Protein AF-A0A3D4EEV1-F1 (afdb_monomer)

Secondary structure (DSSP, 8-state):
-HHHHHHHHHHHHHHHHHHHHHHTTS--S-HHHHHHHHHHHHHHHHHHHHHHH---HHHHHHHHHHHHTT-HHHHHHHHHHHHHHIIIIIHHHHHHHHHHH--GGG--HHHHHHHHHHHHHHHHHHHHHHHHHHHHTT--HHHHHHHHHHTT---HHHHHHHHHHHHTTSS-GGGHHHHHHHHHHHHHHHHHHHHHHTSS--TTTSPPPPPS--

pLDDT: mean 85.77, std 8.95, range [46.38, 94.94]

Solvent-accessible surface area (backbone atoms only — not comparable to full-atom values): 11658 Å² total; per-residue (Å²): 109,71,67,44,55,54,53,46,53,52,51,50,51,53,49,39,51,50,43,46,66,62,57,76,74,50,87,74,81,54,76,68,58,54,36,54,49,50,52,53,49,22,52,51,40,11,50,46,27,31,73,77,51,71,38,65,35,70,57,22,36,51,51,39,52,62,53,56,57,79,42,69,79,62,33,52,53,36,46,54,57,51,50,54,47,36,65,73,46,52,50,56,53,50,54,50,52,50,54,74,70,45,62,65,88,74,65,43,73,67,48,52,51,49,26,51,52,52,36,53,51,51,42,51,51,26,28,51,54,46,14,52,53,34,38,75,73,70,43,53,72,62,61,9,42,28,53,2,35,63,59,34,46,46,57,69,68,59,54,50,53,51,51,53,32,32,76,71,68,75,36,60,74,84,51,50,46,33,52,53,48,33,30,55,52,29,45,66,44,24,62,61,47,32,60,63,48,59,68,68,87,43,86,90,77,47,82,77,81,74,80,90,84,127

Sequence (214 aa):
ILLRIVVYFIFLAVIAFIVRKFFVGRKWGGKKRTAIFALAFCLAVSYASEEFFGIADITGAYFAGVMLSGTRKTTEYIFDCTNKMSYMFFSPIFFASIGIKTELAGLNGNLILFAVVLTAVAIITKIIGCGLGARLTGFKTYDSISIGLGMVSRGEVALIVAQKGSMAGLIAGTMFPAVVLVVIVTTLITPLLLKVGMKRQTPDNTEPPLPVGA

Foldseek 3Di:
DVVLVVVLVVVLVVVLVVLCVPPVPDPDPDLVVLLVVLVVQLQVQLCCCCPVRVHHSVVSNVSSLVSNCNDDVSNVSSCVVVVVCCVPPVVVVLVVVLVVLQDPVLDDPVLVVVLVVVLVCLLVCQQVVQLVVVVVVPDDSLVSSLRSLLRQADDPVQLSCQVVCVVVVNDPSSNSNSSVSSNVVSNVCSVVSNVVSVVDDDPVRDDDDDPPDD

Mean predicted aligned error: 7.86 Å

Radius of gyration: 21.22 Å; Cα contacts (8 Å, |Δi|>4): 176; chains: 1; bounding box: 45×44×57 Å

Structure (mmCIF, N/CA/C/O backbone):
data_AF-A0A3D4EEV1-F1
#
_entry.id   AF-A0A3D4EEV1-F1
#
loop_
_atom_site.group_PDB
_atom_site.id
_atom_site.type_symbol
_atom_site.label_atom_id
_atom_site.label_alt_id
_atom_site.label_comp_id
_atom_site.label_asym_id
_atom_site.label_entity_id
_atom_site.label_seq_id
_atom_site.pdbx_PDB_ins_code
_atom_site.Cartn_x
_atom_site.Cartn_y
_atom_site.Cartn_z
_atom_site.occupancy
_atom_site.B_iso_or_equiv
_atom_site.auth_seq_id
_atom_site.auth_comp_id
_atom_site.auth_asym_id
_atom_site.auth_atom_id
_atom_site.pdbx_PDB_model_num
ATOM 1 N N . ILE A 1 1 ? -19.154 -0.459 -15.393 1.00 79.50 1 ILE A N 1
ATOM 2 C CA . ILE A 1 1 ? -18.060 -0.374 -14.388 1.00 79.50 1 ILE A CA 1
ATOM 3 C C . ILE A 1 1 ? -18.370 0.685 -13.329 1.00 79.50 1 ILE A C 1
ATOM 5 O O . ILE A 1 1 ? -18.557 0.301 -12.185 1.00 79.50 1 ILE A O 1
ATOM 9 N N . LEU A 1 2 ? -18.544 1.965 -13.690 1.00 86.44 2 LEU A N 1
ATOM 10 C CA . LEU A 1 2 ? -18.865 3.045 -12.734 1.00 86.44 2 LEU A CA 1
ATOM 11 C C . LEU A 1 2 ? -20.068 2.748 -11.820 1.00 86.44 2 LEU A C 1
ATOM 13 O O . LEU A 1 2 ? -19.970 2.932 -10.614 1.00 86.44 2 LEU A O 1
ATOM 17 N N . LEU A 1 3 ? -21.161 2.197 -12.362 1.00 90.62 3 LEU A N 1
ATOM 18 C CA . LEU A 1 3 ? -22.323 1.804 -11.555 1.00 90.62 3 LEU A CA 1
ATOM 19 C C . LEU A 1 3 ? -21.966 0.778 -10.463 1.00 90.62 3 LEU A C 1
ATOM 21 O O . LEU A 1 3 ? -22.400 0.929 -9.330 1.00 90.62 3 LEU A O 1
ATOM 25 N N . ARG A 1 4 ? -21.125 -0.224 -10.767 1.00 87.94 4 ARG A N 1
ATOM 26 C CA . ARG A 1 4 ? -20.689 -1.230 -9.778 1.00 87.94 4 ARG A CA 1
ATOM 27 C C . ARG A 1 4 ? -19.885 -0.594 -8.647 1.00 87.94 4 ARG A C 1
ATOM 29 O O . ARG A 1 4 ? -20.071 -0.968 -7.497 1.00 87.94 4 ARG A O 1
ATOM 36 N N . ILE A 1 5 ? -19.051 0.397 -8.969 1.00 88.75 5 ILE A N 1
ATOM 37 C CA . ILE A 1 5 ? -18.275 1.157 -7.981 1.00 88.75 5 ILE A CA 1
ATOM 38 C C . ILE A 1 5 ? -19.214 1.946 -7.062 1.00 88.75 5 ILE A C 1
ATOM 40 O O . ILE A 1 5 ? -19.066 1.890 -5.845 1.00 88.75 5 ILE A O 1
ATOM 44 N N . VAL A 1 6 ? -20.215 2.634 -7.618 1.00 93.25 6 VAL A N 1
ATOM 45 C CA . VAL A 1 6 ? -21.194 3.385 -6.815 1.00 93.25 6 VAL A CA 1
ATOM 46 C C . VAL A 1 6 ? -21.985 2.451 -5.895 1.00 93.25 6 VAL A C 1
ATOM 48 O O . VAL A 1 6 ? -22.076 2.711 -4.697 1.00 93.25 6 VAL A O 1
ATOM 51 N N . VAL A 1 7 ? -22.502 1.336 -6.422 1.00 93.75 7 VAL A N 1
ATOM 52 C CA . VAL A 1 7 ? -23.241 0.350 -5.614 1.00 93.75 7 VAL A CA 1
ATOM 53 C C . VAL A 1 7 ? -22.343 -0.249 -4.526 1.00 93.75 7 VAL A C 1
ATOM 55 O O . VAL A 1 7 ? -22.798 -0.418 -3.399 1.00 93.75 7 VAL A O 1
ATOM 58 N N . TYR A 1 8 ? -21.062 -0.494 -4.812 1.00 92.81 8 TYR A N 1
ATOM 59 C CA . TYR A 1 8 ? -20.101 -0.956 -3.812 1.00 92.81 8 TYR A CA 1
ATOM 60 C C . TYR A 1 8 ? -19.915 0.040 -2.663 1.00 92.81 8 TYR A C 1
ATOM 62 O O . TYR A 1 8 ? -19.964 -0.352 -1.500 1.00 92.81 8 TYR A O 1
ATOM 70 N N . PHE A 1 9 ? -19.761 1.334 -2.954 1.00 93.94 9 PHE A N 1
ATOM 71 C CA . PHE A 1 9 ? -19.657 2.348 -1.900 1.00 93.94 9 PHE A CA 1
ATOM 72 C C . PHE A 1 9 ? -20.938 2.458 -1.067 1.00 93.94 9 PHE A C 1
ATOM 74 O O . PHE A 1 9 ? -20.856 2.622 0.150 1.00 93.94 9 PHE A O 1
ATOM 81 N N . ILE A 1 10 ? -22.113 2.308 -1.688 1.00 94.00 10 ILE A N 1
ATOM 82 C CA . ILE A 1 10 ? -23.392 2.251 -0.964 1.00 94.00 10 ILE A CA 1
ATOM 83 C C . ILE A 1 10 ? -23.428 1.019 -0.051 1.00 94.00 10 ILE A C 1
ATOM 85 O O . ILE A 1 10 ? -23.743 1.139 1.131 1.00 94.00 10 ILE A O 1
ATOM 89 N N . PHE A 1 11 ? -23.053 -0.152 -0.566 1.00 93.56 11 PHE A N 1
ATOM 90 C CA . PHE A 1 11 ? -22.957 -1.391 0.205 1.00 93.56 11 PHE A CA 1
ATOM 91 C C . PHE A 1 11 ? -22.011 -1.248 1.407 1.00 93.56 11 PHE A C 1
ATOM 93 O O . PHE A 1 11 ? -22.399 -1.563 2.535 1.00 93.56 11 PHE A O 1
ATOM 100 N N . LEU A 1 12 ? -20.813 -0.692 1.201 1.00 94.00 12 LEU A N 1
ATOM 101 C CA . LEU A 1 12 ? -19.866 -0.414 2.281 1.00 94.00 12 LEU A CA 1
ATOM 102 C C . LEU A 1 12 ? -20.441 0.564 3.309 1.00 94.00 12 LEU A C 1
ATOM 104 O O . LEU A 1 12 ? -20.281 0.339 4.505 1.00 94.00 12 LEU A O 1
ATOM 108 N N . ALA A 1 13 ? -21.130 1.623 2.877 1.00 92.62 13 ALA A N 1
ATOM 109 C CA . ALA A 1 13 ? -21.748 2.586 3.786 1.00 92.62 13 ALA A CA 1
ATOM 110 C C . ALA A 1 13 ? -22.848 1.942 4.647 1.00 92.62 13 ALA A C 1
ATOM 112 O O . ALA A 1 13 ? -22.910 2.184 5.855 1.00 92.62 13 ALA A O 1
ATOM 113 N N . VAL A 1 14 ? -23.675 1.075 4.054 1.00 92.81 14 VAL A N 1
ATOM 114 C CA . VAL A 1 14 ? -24.715 0.321 4.770 1.00 92.81 14 VAL A CA 1
ATOM 115 C C . VAL A 1 14 ? -24.088 -0.623 5.796 1.00 92.81 14 VAL A C 1
ATOM 117 O O . VAL A 1 14 ? -24.487 -0.609 6.963 1.00 92.81 14 VAL A O 1
ATOM 120 N N . ILE A 1 15 ? -23.068 -1.395 5.410 1.00 91.62 15 ILE A N 1
ATOM 121 C CA . ILE A 1 15 ? -22.361 -2.280 6.344 1.00 91.62 15 ILE A CA 1
ATOM 122 C C . ILE A 1 15 ? -21.689 -1.474 7.453 1.00 91.62 15 ILE A C 1
ATOM 124 O O . ILE A 1 15 ? -21.839 -1.822 8.622 1.00 91.62 15 ILE A O 1
ATOM 128 N N . ALA A 1 16 ? -21.005 -0.379 7.124 1.00 89.38 16 ALA A N 1
ATOM 129 C CA . ALA A 1 16 ? -20.371 0.488 8.111 1.00 89.38 16 ALA A CA 1
ATOM 130 C C . ALA A 1 16 ? -21.387 1.018 9.130 1.00 89.38 16 ALA A C 1
ATOM 132 O O . ALA A 1 16 ? -21.110 1.033 10.330 1.00 89.38 16 ALA A O 1
ATOM 133 N N . PHE A 1 17 ? -22.580 1.409 8.675 1.00 88.69 17 PHE A N 1
ATOM 134 C CA . PHE A 1 17 ? -23.661 1.854 9.549 1.00 88.69 17 PHE A CA 1
ATOM 135 C C . PHE A 1 17 ? -24.156 0.732 10.473 1.00 88.69 17 PHE A C 1
ATOM 137 O O . PHE A 1 17 ? -24.307 0.947 11.680 1.00 88.69 17 PHE A O 1
ATOM 144 N N . ILE A 1 18 ? -24.354 -0.478 9.937 1.00 87.50 18 ILE A N 1
ATOM 145 C CA . ILE A 1 18 ? -24.757 -1.660 10.713 1.00 87.50 18 ILE A CA 1
ATOM 146 C C . ILE A 1 18 ? -23.689 -2.002 11.756 1.00 87.50 18 ILE A C 1
ATOM 148 O O . ILE A 1 18 ? -24.004 -2.131 12.940 1.00 87.50 18 ILE A O 1
ATOM 152 N N . VAL A 1 19 ? -22.423 -2.091 11.344 1.00 84.00 19 VAL A N 1
ATOM 153 C CA . VAL A 1 19 ? -21.290 -2.366 12.234 1.00 84.00 19 VAL A CA 1
ATOM 154 C C . VAL A 1 19 ? -21.218 -1.297 13.311 1.00 84.00 19 VAL A C 1
ATOM 156 O O . VAL A 1 19 ? -21.248 -1.630 14.489 1.00 84.00 19 VAL A O 1
ATOM 159 N N . ARG A 1 20 ? -21.243 -0.008 12.968 1.00 81.06 20 ARG A N 1
ATOM 160 C CA . ARG A 1 20 ? -21.229 1.067 13.968 1.00 81.06 20 ARG A CA 1
ATOM 161 C C . ARG A 1 20 ? -22.369 0.918 14.981 1.00 81.06 20 ARG A C 1
ATOM 163 O O . ARG A 1 20 ? -22.125 1.013 16.182 1.00 81.06 20 ARG A O 1
ATOM 170 N N . LYS A 1 21 ? -23.592 0.632 14.525 1.00 79.56 21 LYS A N 1
ATOM 171 C CA . LYS A 1 21 ? -24.768 0.480 15.397 1.00 79.56 21 LYS A CA 1
ATOM 172 C C . LYS A 1 21 ? -24.671 -0.735 16.331 1.00 79.56 21 LYS A C 1
ATOM 174 O O . LYS A 1 21 ? -25.074 -0.641 17.488 1.00 79.56 21 LYS A O 1
ATOM 179 N N . PHE A 1 22 ? -24.137 -1.860 15.858 1.00 74.00 22 PHE A N 1
ATOM 180 C CA . PHE A 1 22 ? -24.070 -3.110 16.629 1.00 74.00 22 PHE A CA 1
ATOM 181 C C . PHE A 1 22 ? -22.779 -3.288 17.446 1.00 74.00 22 PHE A C 1
ATOM 183 O O . PHE A 1 22 ? -22.809 -3.919 18.507 1.00 74.00 22 PHE A O 1
ATOM 190 N N . PHE A 1 23 ? -21.653 -2.753 16.972 1.00 67.19 23 PHE A N 1
ATOM 191 C CA . PHE A 1 23 ? -20.321 -2.960 17.549 1.00 67.19 23 PHE A CA 1
ATOM 192 C C . PHE A 1 23 ? -19.919 -1.865 18.540 1.00 67.19 23 PHE A C 1
ATOM 194 O O . PHE A 1 23 ? -19.369 -2.180 19.591 1.00 67.19 23 PHE A O 1
ATOM 201 N N . VAL A 1 24 ? -20.227 -0.593 18.257 1.00 61.97 24 VAL A N 1
ATOM 202 C CA . VAL A 1 24 ? -19.758 0.547 19.077 1.00 61.97 24 VAL A CA 1
ATOM 203 C C . VAL A 1 24 ? -20.577 0.718 20.371 1.00 61.97 24 VAL A C 1
ATOM 205 O O . VAL A 1 24 ? -20.137 1.386 21.299 1.00 61.97 24 VAL A O 1
ATOM 208 N N . GLY A 1 25 ? -21.740 0.064 20.486 1.00 55.47 25 GLY A N 1
ATOM 209 C CA . GLY A 1 25 ? -22.624 0.165 21.658 1.00 55.47 25 GLY A CA 1
ATOM 210 C C . GLY A 1 25 ? -22.649 -1.047 22.598 1.00 55.47 25 GLY A C 1
ATOM 211 O O . GLY A 1 25 ? -23.233 -0.964 23.677 1.00 55.47 25 GLY A O 1
ATOM 212 N N . ARG A 1 26 ? -22.052 -2.189 22.228 1.00 59.94 26 ARG A N 1
ATOM 213 C CA . ARG A 1 26 ? -22.111 -3.421 23.037 1.00 59.94 26 ARG A CA 1
ATOM 214 C C . ARG A 1 26 ? -20.752 -3.733 23.659 1.00 59.94 26 ARG A C 1
ATOM 216 O O . ARG A 1 26 ? -19.750 -3.833 22.960 1.00 59.94 26 ARG A O 1
ATOM 223 N N . LYS A 1 27 ? -20.715 -3.989 24.972 1.00 56.62 27 LYS A N 1
ATOM 224 C CA . LYS A 1 27 ? -19.560 -4.630 25.624 1.00 56.62 27 LYS A CA 1
ATOM 225 C C . LYS A 1 27 ? -19.511 -6.091 25.180 1.00 56.62 27 LYS A C 1
ATOM 227 O O . LYS A 1 27 ? -20.182 -6.946 25.752 1.00 56.62 27 LYS A O 1
ATOM 232 N N . TRP A 1 28 ? -18.765 -6.375 24.118 1.00 56.44 28 TRP A N 1
ATOM 233 C CA . TRP A 1 28 ? -18.570 -7.746 23.660 1.00 56.44 28 TRP A CA 1
ATOM 234 C C . TRP A 1 28 ? -17.783 -8.529 24.717 1.00 56.44 28 TRP A C 1
ATOM 236 O O . TRP A 1 28 ? -16.667 -8.165 25.084 1.00 56.44 28 TRP A O 1
ATOM 246 N N . GLY A 1 29 ? -18.394 -9.596 25.235 1.00 54.06 29 GLY A N 1
ATOM 247 C CA . GLY A 1 29 ? -17.752 -10.507 26.174 1.00 54.06 29 GLY A CA 1
ATOM 248 C C . GLY A 1 29 ? -16.586 -11.249 25.515 1.00 54.06 29 GLY A C 1
ATOM 249 O O . GLY A 1 29 ? -16.785 -11.962 24.533 1.00 54.06 29 GLY A O 1
ATOM 250 N N . GLY A 1 30 ? -15.389 -11.084 26.086 1.00 63.25 30 GLY A N 1
ATOM 251 C CA . GLY A 1 30 ? -14.163 -11.815 25.751 1.00 63.25 30 GLY A CA 1
ATOM 252 C C . GLY A 1 30 ? -13.363 -11.243 24.573 1.00 63.25 30 GLY A C 1
ATOM 253 O O . GLY A 1 30 ? -13.782 -11.337 23.424 1.00 63.25 30 GLY A O 1
ATOM 254 N N . LYS A 1 31 ? -12.141 -10.754 24.847 1.00 72.12 31 LYS A N 1
ATOM 255 C CA . LYS A 1 31 ? -11.216 -10.175 23.846 1.00 72.12 31 LYS A CA 1
ATOM 256 C C . LYS A 1 31 ? -10.993 -11.091 22.624 1.00 72.12 31 LYS A C 1
ATOM 258 O O . LYS A 1 31 ? -11.059 -10.631 21.489 1.00 72.12 31 LYS A O 1
ATOM 263 N N . LYS A 1 32 ? -10.816 -12.402 22.850 1.00 76.81 32 LYS A N 1
ATOM 264 C CA . LYS A 1 32 ? -10.553 -13.409 21.800 1.00 76.81 32 LYS A CA 1
ATOM 265 C C . LYS A 1 32 ? -11.687 -13.535 20.775 1.00 76.81 32 LYS A C 1
ATOM 267 O O . LYS A 1 32 ? -11.424 -13.623 19.581 1.00 76.81 32 LYS A O 1
ATOM 272 N N . ARG A 1 33 ? -12.948 -13.523 21.225 1.00 80.50 33 ARG A N 1
ATOM 273 C CA . ARG A 1 33 ? -14.113 -13.705 20.341 1.00 80.50 33 ARG A CA 1
ATOM 274 C C . ARG A 1 33 ? -14.259 -12.539 19.369 1.00 80.50 33 ARG A C 1
ATOM 276 O O . ARG A 1 33 ? -14.589 -12.743 18.206 1.00 80.50 33 ARG A O 1
ATOM 283 N N . THR A 1 34 ? -13.959 -11.331 19.836 1.00 81.69 34 THR A N 1
ATOM 284 C CA . THR A 1 34 ? -14.008 -10.127 19.008 1.00 81.69 34 THR A CA 1
ATOM 285 C C . THR A 1 34 ? -12.933 -10.130 17.922 1.00 81.69 34 THR A C 1
ATOM 287 O O . THR A 1 34 ? -13.221 -9.713 16.807 1.00 81.69 34 THR A O 1
ATOM 290 N N . ALA A 1 35 ? -11.734 -10.658 18.197 1.00 84.31 35 ALA A N 1
ATOM 291 C CA . ALA A 1 35 ? -10.682 -10.801 17.185 1.00 84.31 35 ALA A CA 1
ATOM 292 C C . ALA A 1 35 ? -11.050 -11.817 16.091 1.00 84.31 35 ALA A C 1
ATOM 294 O O . ALA A 1 35 ? -10.882 -11.529 14.909 1.00 84.31 35 ALA A O 1
ATOM 295 N N . ILE A 1 36 ? -11.618 -12.969 16.467 1.00 87.06 36 ILE A N 1
ATOM 296 C CA . ILE A 1 36 ? -12.089 -13.973 15.497 1.00 87.06 36 ILE A CA 1
ATOM 297 C C . ILE A 1 36 ? -13.205 -13.389 14.626 1.00 87.06 36 ILE A C 1
ATOM 299 O O . ILE A 1 36 ? -13.169 -13.526 13.406 1.00 87.06 36 ILE A O 1
ATOM 303 N N . PHE A 1 37 ? -14.171 -12.696 15.239 1.00 87.00 37 PHE A N 1
ATOM 304 C CA . PHE A 1 37 ? -15.240 -12.034 14.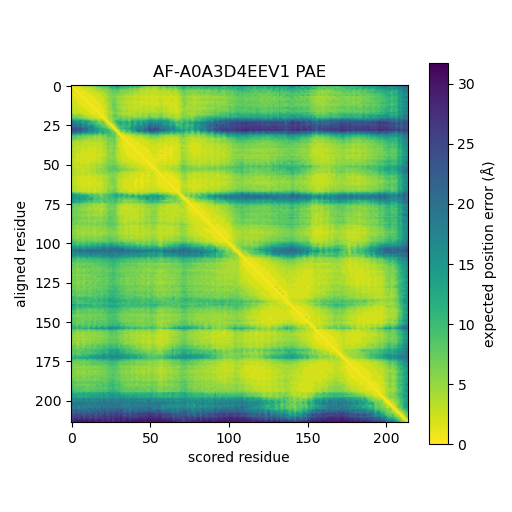494 1.00 87.00 37 PHE A CA 1
ATOM 305 C C . PHE A 1 37 ? -14.692 -10.968 13.543 1.00 87.00 37 PHE A C 1
ATOM 307 O O . PHE A 1 37 ? -15.121 -10.906 12.399 1.00 87.00 37 PHE A O 1
ATOM 314 N N . ALA A 1 38 ? -13.739 -10.149 13.993 1.00 88.44 38 ALA A N 1
ATOM 315 C CA . ALA A 1 38 ? -13.115 -9.123 13.167 1.00 88.44 38 ALA A CA 1
ATOM 316 C C . ALA A 1 38 ? -12.419 -9.717 11.936 1.00 88.44 38 ALA A C 1
ATOM 318 O O . ALA A 1 38 ? -12.593 -9.204 10.832 1.00 88.44 38 ALA A O 1
ATOM 319 N N . LEU A 1 39 ? -11.686 -10.821 12.110 1.00 89.75 39 LEU A N 1
ATOM 320 C CA . LEU A 1 39 ? -11.037 -11.518 11.002 1.00 89.75 39 LEU A CA 1
ATOM 321 C C . LEU A 1 39 ? -12.066 -12.131 10.042 1.00 89.75 39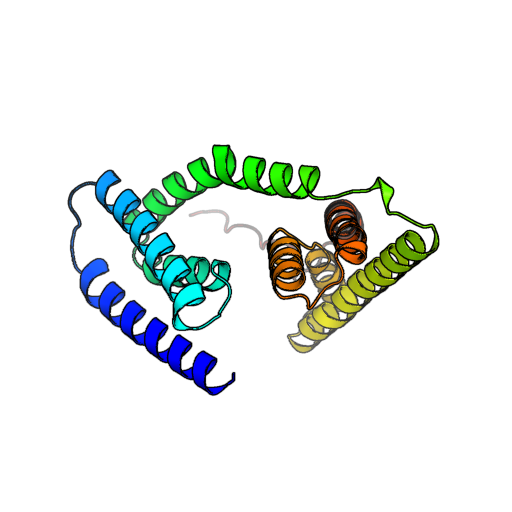 LEU A C 1
ATOM 323 O O . LEU A 1 39 ? -11.965 -11.932 8.835 1.00 89.75 39 LEU A O 1
ATOM 327 N N . ALA A 1 40 ? -13.086 -12.819 10.564 1.00 91.75 40 ALA A N 1
ATOM 328 C CA . ALA A 1 40 ? -14.158 -13.392 9.749 1.00 91.75 40 ALA A CA 1
ATOM 329 C C . ALA A 1 40 ? -14.926 -12.311 8.972 1.00 91.75 40 ALA A C 1
ATOM 331 O O . ALA A 1 40 ? -15.212 -12.481 7.791 1.00 91.75 40 ALA A O 1
ATOM 332 N N . PHE A 1 41 ? -15.209 -11.177 9.614 1.00 91.88 41 PHE A N 1
ATOM 333 C CA . PHE A 1 41 ? -15.828 -10.015 8.987 1.00 91.88 41 PHE A CA 1
ATOM 334 C C . PHE A 1 41 ? -14.941 -9.427 7.885 1.00 91.88 41 PHE A C 1
ATOM 336 O O . PHE A 1 41 ? -15.428 -9.170 6.788 1.00 91.88 41 PHE A O 1
ATOM 343 N N . CYS A 1 42 ? -13.639 -9.273 8.140 1.00 93.19 42 CYS A N 1
ATOM 344 C CA . CYS A 1 42 ? -12.670 -8.825 7.141 1.00 93.19 42 CYS A CA 1
ATOM 345 C C . CYS A 1 42 ? -12.671 -9.734 5.904 1.00 93.19 42 CYS A C 1
ATOM 347 O O . CYS A 1 42 ? -12.808 -9.243 4.783 1.00 93.19 42 CYS A O 1
ATOM 349 N N . LEU A 1 43 ? -12.606 -11.054 6.099 1.00 94.31 43 LEU A N 1
ATOM 350 C CA . LEU A 1 43 ? -12.650 -12.030 5.007 1.00 94.31 43 LEU A CA 1
ATOM 351 C C . LEU A 1 43 ? -13.988 -12.002 4.259 1.00 94.31 43 LEU A C 1
ATOM 353 O O . LEU A 1 43 ? -13.994 -12.042 3.033 1.00 94.31 43 LEU A O 1
ATOM 357 N N . ALA A 1 44 ? -15.110 -11.874 4.973 1.00 94.94 44 ALA A N 1
ATOM 358 C CA . ALA A 1 44 ? -16.436 -11.804 4.366 1.00 94.94 44 ALA A CA 1
ATOM 359 C C . ALA A 1 44 ? -16.606 -10.556 3.488 1.00 94.94 44 ALA A C 1
ATOM 361 O O . ALA A 1 44 ? -17.093 -10.663 2.364 1.00 94.94 44 ALA A O 1
ATOM 362 N N . VAL A 1 45 ? -16.176 -9.382 3.968 1.00 94.75 45 VAL A N 1
ATOM 363 C CA . VAL A 1 45 ? -16.218 -8.144 3.175 1.00 94.75 45 VAL A CA 1
ATOM 364 C C . VAL A 1 45 ? -15.262 -8.239 1.988 1.00 94.75 45 VAL A C 1
ATOM 366 O O . VAL A 1 45 ? -15.658 -7.883 0.887 1.00 94.75 45 VAL A O 1
ATOM 369 N N . SER A 1 46 ? -14.052 -8.776 2.176 1.00 94.69 46 SER A N 1
ATOM 370 C CA . SER A 1 46 ? -13.069 -8.954 1.092 1.00 94.69 46 SER A CA 1
ATOM 371 C C . SER A 1 46 ? -13.589 -9.867 -0.018 1.00 94.69 46 SER A C 1
ATOM 373 O O . SER A 1 46 ? -13.521 -9.509 -1.191 1.00 94.69 46 SER A O 1
ATOM 375 N N . TYR A 1 47 ? -14.162 -11.016 0.353 1.00 94.88 47 TYR A N 1
ATOM 376 C CA . TYR A 1 47 ? -14.783 -11.941 -0.592 1.00 94.88 47 TYR A CA 1
ATOM 377 C C . TYR A 1 47 ? -15.969 -11.292 -1.310 1.00 94.88 47 TYR A C 1
ATOM 379 O O . TYR A 1 47 ? -16.074 -11.375 -2.530 1.00 94.88 47 TYR A O 1
ATOM 387 N N . ALA A 1 48 ? -16.829 -10.581 -0.572 1.00 94.00 48 ALA A N 1
ATOM 388 C CA . ALA A 1 48 ? -17.968 -9.897 -1.164 1.00 94.00 48 ALA A CA 1
ATOM 389 C C . ALA A 1 48 ? -17.545 -8.804 -2.163 1.00 94.00 48 ALA A C 1
ATOM 391 O O . ALA A 1 48 ? -18.184 -8.662 -3.206 1.00 94.00 48 ALA A O 1
ATOM 392 N N . SER A 1 49 ? -16.474 -8.057 -1.867 1.00 93.25 49 SER A N 1
ATOM 393 C CA . SER A 1 49 ? -15.902 -7.050 -2.770 1.00 93.25 49 SER A CA 1
ATOM 394 C C . SER A 1 49 ? -15.491 -7.649 -4.114 1.00 93.25 49 SER A C 1
ATOM 396 O O . SER A 1 49 ? -15.803 -7.074 -5.160 1.00 93.25 49 SER A O 1
ATOM 398 N N . GLU A 1 50 ? -14.827 -8.805 -4.093 1.00 91.12 50 GLU A N 1
ATOM 399 C CA . GLU A 1 50 ? -14.344 -9.457 -5.310 1.00 91.12 50 GLU A CA 1
ATOM 400 C C . GLU A 1 50 ? -15.473 -10.150 -6.074 1.00 91.12 50 GLU A C 1
ATOM 402 O O . GLU A 1 50 ? -15.681 -9.844 -7.248 1.00 91.12 50 GLU A O 1
ATOM 407 N N . GLU A 1 51 ? -16.252 -11.001 -5.409 1.00 91.44 51 GLU A N 1
ATOM 408 C CA . GLU A 1 51 ? -17.250 -11.850 -6.067 1.00 91.44 51 GLU A CA 1
ATOM 409 C C . GLU A 1 51 ? -18.450 -11.049 -6.597 1.00 91.44 51 GLU A C 1
ATOM 411 O O . GLU A 1 51 ? -18.850 -11.193 -7.752 1.00 91.44 51 GLU A O 1
ATOM 416 N N . PHE A 1 52 ? -19.032 -10.163 -5.779 1.00 90.00 52 PHE A N 1
ATOM 417 C CA . PHE A 1 52 ? -20.273 -9.471 -6.153 1.00 90.00 52 PHE A CA 1
ATOM 418 C C . PHE A 1 52 ? -20.031 -8.172 -6.925 1.00 90.00 52 PHE A C 1
ATOM 420 O O . PHE A 1 52 ? -20.848 -7.787 -7.765 1.00 90.00 52 PHE A O 1
ATOM 427 N N . PHE A 1 53 ? -18.924 -7.476 -6.649 1.00 89.25 53 PHE A N 1
ATOM 428 C CA . PHE A 1 53 ? -18.654 -6.158 -7.233 1.00 89.25 53 PHE A CA 1
ATOM 429 C C . PHE A 1 53 ? -17.522 -6.170 -8.267 1.00 89.25 53 PHE A C 1
ATOM 431 O O . PHE A 1 53 ? -17.447 -5.241 -9.081 1.00 89.25 53 PHE A O 1
ATOM 438 N N . GLY A 1 54 ? -16.688 -7.216 -8.299 1.00 85.31 54 GLY A N 1
ATOM 439 C CA . GLY A 1 54 ? -15.513 -7.291 -9.171 1.00 85.31 54 GLY A CA 1
ATOM 440 C C . GLY A 1 54 ? -14.420 -6.295 -8.782 1.00 85.31 54 GLY A C 1
ATOM 441 O O . GLY A 1 54 ? -13.676 -5.828 -9.645 1.00 85.31 54 GLY A O 1
ATOM 442 N N . ILE A 1 55 ? -14.369 -5.898 -7.509 1.00 87.56 55 ILE A N 1
ATOM 443 C CA . ILE A 1 55 ? -13.386 -4.956 -6.967 1.00 87.56 55 ILE A CA 1
ATOM 444 C C . ILE A 1 55 ? -12.368 -5.757 -6.160 1.00 87.56 55 ILE A C 1
ATOM 446 O O . ILE A 1 55 ? -12.732 -6.706 -5.478 1.00 87.56 55 ILE A O 1
ATOM 450 N N . ALA A 1 56 ? -11.090 -5.380 -6.225 1.00 86.81 56 ALA A N 1
ATOM 451 C CA . ALA A 1 56 ? -10.026 -6.128 -5.563 1.00 86.81 56 ALA A CA 1
ATOM 452 C C . ALA A 1 56 ? -10.316 -6.362 -4.065 1.00 86.81 56 ALA A C 1
ATOM 454 O O . ALA A 1 56 ? -10.560 -5.408 -3.316 1.00 86.81 56 ALA A O 1
ATOM 455 N N . ASP A 1 57 ? -10.235 -7.627 -3.651 1.00 91.50 57 ASP A N 1
ATOM 456 C CA . ASP A 1 57 ? -10.310 -8.142 -2.276 1.00 91.50 57 ASP A CA 1
ATOM 457 C C . ASP A 1 57 ? -9.591 -7.266 -1.236 1.00 91.50 57 ASP A C 1
ATOM 459 O O . ASP A 1 57 ? -10.162 -6.938 -0.193 1.00 91.50 57 ASP A O 1
ATOM 463 N N . ILE A 1 58 ? -8.379 -6.797 -1.546 1.00 90.81 58 ILE A N 1
ATOM 464 C CA . ILE A 1 58 ? -7.586 -5.920 -0.668 1.00 90.81 58 ILE A CA 1
ATOM 465 C C . ILE A 1 58 ? -8.310 -4.633 -0.261 1.00 90.81 58 ILE A C 1
ATOM 467 O O . ILE A 1 58 ? -8.121 -4.133 0.849 1.00 90.81 58 ILE A O 1
ATOM 471 N N . THR A 1 59 ? -9.156 -4.089 -1.137 1.00 90.81 59 THR A N 1
ATOM 472 C CA . THR A 1 59 ? -9.925 -2.881 -0.823 1.00 90.81 59 THR A CA 1
ATOM 473 C C . THR A 1 59 ? -11.028 -3.195 0.182 1.00 90.81 59 THR A C 1
ATOM 475 O O . THR A 1 59 ? -11.259 -2.403 1.093 1.00 90.81 59 THR A O 1
ATOM 478 N N . GLY A 1 60 ? -11.664 -4.366 0.073 1.00 92.94 60 GLY A N 1
ATOM 479 C CA . GLY A 1 60 ? -12.648 -4.844 1.040 1.00 92.94 60 GLY A CA 1
ATOM 480 C C . GLY A 1 60 ? -12.028 -5.054 2.417 1.00 92.94 60 GLY A C 1
ATOM 481 O O . GLY A 1 60 ? -12.568 -4.558 3.408 1.00 92.94 60 GLY A O 1
ATOM 482 N N . ALA A 1 61 ? -10.850 -5.684 2.473 1.00 93.00 61 ALA A N 1
ATOM 483 C CA . ALA A 1 61 ? -10.088 -5.868 3.710 1.00 93.00 61 ALA A CA 1
ATOM 484 C C . ALA A 1 61 ? -9.755 -4.527 4.385 1.00 93.00 61 ALA A C 1
ATOM 486 O O . ALA A 1 61 ? -9.960 -4.358 5.592 1.00 93.00 61 ALA A O 1
ATOM 487 N N . TYR A 1 62 ? -9.298 -3.549 3.596 1.00 92.62 62 TYR A N 1
ATOM 488 C CA . TYR A 1 62 ? -9.003 -2.200 4.075 1.00 92.62 62 TYR A CA 1
ATOM 489 C C . TYR A 1 62 ? -10.241 -1.533 4.689 1.00 92.62 62 TYR A C 1
ATOM 491 O O . TYR A 1 62 ? -10.202 -1.083 5.838 1.00 92.62 62 TYR A O 1
ATOM 499 N N . PHE A 1 63 ? -11.364 -1.514 3.965 1.00 93.19 63 PHE A N 1
ATOM 500 C CA . PHE A 1 63 ? -12.593 -0.899 4.467 1.00 93.19 63 PHE A CA 1
ATOM 501 C C . PHE A 1 63 ? -13.157 -1.629 5.687 1.00 93.19 63 PHE A C 1
ATOM 503 O O . PHE A 1 63 ? -13.621 -0.968 6.616 1.00 93.19 63 PHE A O 1
ATOM 510 N N . ALA A 1 64 ? -13.065 -2.958 5.747 1.00 92.31 64 ALA A N 1
ATOM 511 C CA . ALA A 1 64 ? -13.464 -3.716 6.927 1.00 92.31 64 ALA A CA 1
ATOM 512 C C . ALA A 1 64 ? -12.663 -3.299 8.173 1.00 92.31 64 ALA A C 1
ATOM 514 O O . ALA A 1 64 ? -13.247 -3.074 9.235 1.00 92.31 64 ALA A O 1
ATOM 515 N N . GLY A 1 65 ? -11.345 -3.116 8.039 1.00 90.50 65 GLY A N 1
ATOM 516 C CA . GLY A 1 65 ? -10.497 -2.584 9.109 1.00 90.50 65 GLY A CA 1
ATOM 517 C C . GLY A 1 65 ? -10.903 -1.172 9.544 1.00 90.50 65 GLY A C 1
ATOM 518 O O . GLY A 1 65 ? -11.034 -0.906 10.741 1.00 90.50 65 GLY A O 1
ATOM 519 N N . VAL A 1 66 ? -11.190 -0.284 8.584 1.00 89.56 66 VAL A N 1
ATOM 520 C CA . VAL A 1 66 ? -11.677 1.080 8.863 1.00 89.56 66 VAL A CA 1
ATOM 521 C C . VAL A 1 66 ? -13.006 1.048 9.626 1.00 89.56 66 VAL A C 1
ATOM 523 O O . VAL A 1 66 ? -13.157 1.763 10.617 1.00 89.56 66 VAL A O 1
ATOM 526 N N . MET A 1 67 ? -13.949 0.183 9.243 1.00 87.94 67 MET A N 1
ATOM 527 C CA . MET A 1 67 ? -15.238 0.030 9.936 1.00 87.94 67 MET A CA 1
ATOM 528 C C . MET A 1 67 ? -15.084 -0.459 11.383 1.00 87.94 67 MET A C 1
ATOM 530 O O . MET A 1 67 ? -15.875 -0.085 12.251 1.00 87.94 67 MET A O 1
ATOM 534 N N . LEU A 1 68 ? -14.061 -1.271 11.658 1.00 85.06 68 LEU A N 1
ATOM 535 C CA . LEU A 1 68 ? -13.782 -1.826 12.984 1.00 85.06 68 LEU A CA 1
ATOM 536 C C . LEU A 1 68 ? -12.956 -0.894 13.889 1.00 85.06 68 LEU A C 1
ATOM 538 O O . LEU A 1 68 ? -12.798 -1.183 15.075 1.00 85.06 68 LEU A O 1
ATOM 542 N N . SER A 1 69 ? -12.475 0.243 13.380 1.00 82.94 69 SER A N 1
ATOM 543 C CA . SER A 1 69 ? -11.581 1.167 14.102 1.00 82.94 69 SER A CA 1
ATOM 544 C C . SER A 1 69 ? -12.239 1.973 15.242 1.00 82.94 69 SER A C 1
ATOM 546 O O . SER A 1 69 ? -11.571 2.749 15.922 1.00 82.94 69 SER A O 1
ATOM 548 N N . GLY A 1 70 ? -13.531 1.769 15.516 1.00 71.94 70 GLY A N 1
ATOM 549 C CA . GLY A 1 70 ? -14.353 2.679 16.320 1.00 71.94 70 GLY A CA 1
ATOM 550 C C . GLY A 1 70 ? -14.108 2.752 17.838 1.00 71.94 70 GLY A C 1
ATOM 551 O O . GLY A 1 70 ? -14.561 3.713 18.455 1.00 71.94 70 GLY A O 1
ATOM 552 N N . THR A 1 71 ? -13.446 1.790 18.498 1.00 69.19 71 THR A N 1
ATOM 553 C CA . THR A 1 71 ? -13.223 1.861 19.964 1.00 69.19 71 THR A CA 1
ATOM 554 C C . THR A 1 71 ? -11.823 1.413 20.355 1.00 69.19 71 THR A C 1
ATOM 556 O O . THR A 1 71 ? -11.509 0.227 20.301 1.00 69.19 71 THR A O 1
ATOM 559 N N . ARG A 1 72 ? -11.016 2.356 20.863 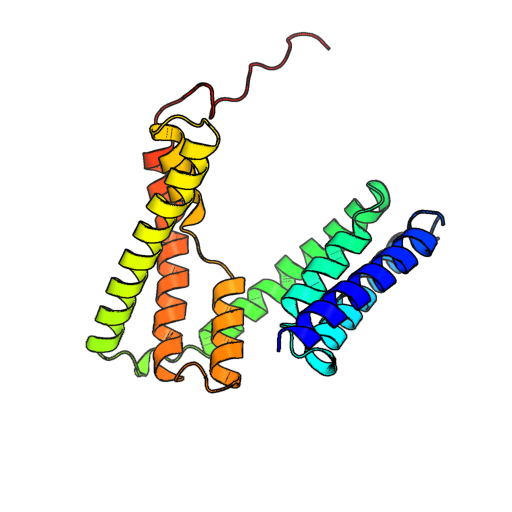1.00 69.06 72 ARG A N 1
ATOM 560 C CA . ARG A 1 72 ? -9.571 2.210 21.117 1.00 69.06 72 ARG A CA 1
ATOM 561 C C . ARG A 1 72 ? -9.160 0.888 21.785 1.00 69.06 72 ARG A C 1
ATOM 563 O O . ARG A 1 72 ? -8.345 0.169 21.227 1.00 69.06 72 ARG A O 1
ATOM 570 N N . LYS A 1 73 ? -9.793 0.490 22.898 1.00 69.06 73 LYS A N 1
ATOM 571 C CA . LYS A 1 73 ? -9.437 -0.754 23.622 1.00 69.06 73 LYS A CA 1
ATOM 572 C C . LYS A 1 73 ? -9.705 -2.048 22.842 1.00 69.06 73 LYS A C 1
ATOM 574 O O . LYS A 1 73 ? -8.974 -3.022 22.999 1.00 69.06 73 LYS A O 1
ATOM 579 N N . THR A 1 74 ? -10.783 -2.095 22.061 1.00 70.19 74 THR A N 1
ATOM 580 C CA . THR A 1 74 ? -11.136 -3.281 21.266 1.00 70.19 74 THR A CA 1
ATOM 581 C C . THR A 1 74 ? -10.319 -3.308 19.976 1.00 70.19 74 THR A C 1
ATOM 583 O O . THR A 1 74 ? -9.826 -4.369 19.595 1.00 70.19 74 THR A O 1
ATOM 586 N N . THR A 1 75 ? -10.111 -2.141 19.363 1.00 77.94 75 THR A N 1
ATOM 587 C CA . THR A 1 75 ? -9.270 -1.967 18.177 1.00 77.94 75 THR A CA 1
ATOM 588 C C . THR A 1 75 ? -7.822 -2.369 18.448 1.00 77.94 75 THR A C 1
ATOM 590 O O . THR A 1 75 ? -7.275 -3.127 17.660 1.00 77.94 75 THR A O 1
ATOM 593 N N . GLU A 1 76 ? -7.222 -1.950 19.570 1.00 82.50 76 GLU A N 1
ATOM 594 C CA . GLU A 1 76 ? -5.836 -2.306 19.933 1.00 82.50 76 GLU A CA 1
ATOM 595 C C . GLU A 1 76 ? -5.635 -3.826 20.016 1.00 82.50 76 GLU A C 1
ATOM 597 O O . GLU A 1 76 ? -4.687 -4.363 19.454 1.00 82.50 76 GLU A O 1
ATOM 602 N N . TYR A 1 77 ? -6.566 -4.553 20.644 1.00 83.38 77 TYR A N 1
ATOM 603 C CA . TYR A 1 77 ? -6.450 -6.009 20.746 1.00 83.38 77 TYR A CA 1
ATOM 604 C C . TYR A 1 77 ? -6.609 -6.717 19.393 1.00 83.38 77 TYR A C 1
ATOM 606 O O . TYR A 1 77 ? -5.854 -7.639 19.083 1.00 83.38 77 TYR A O 1
ATOM 614 N N . ILE A 1 78 ? -7.596 -6.305 18.585 1.00 85.31 78 ILE A N 1
ATOM 615 C CA . ILE A 1 78 ? -7.790 -6.848 17.231 1.00 85.31 78 ILE A CA 1
ATOM 616 C C . ILE A 1 78 ? -6.552 -6.565 16.380 1.00 85.31 78 ILE A C 1
ATOM 618 O O . ILE A 1 78 ? -6.079 -7.461 15.680 1.00 85.31 78 ILE A O 1
ATOM 622 N N . PHE A 1 79 ? -6.027 -5.342 16.465 1.00 87.88 79 PHE A N 1
ATOM 623 C CA . PHE A 1 79 ? -4.817 -4.918 15.780 1.00 87.88 79 PHE A CA 1
ATOM 624 C C . PHE A 1 79 ? -3.635 -5.799 16.172 1.00 87.88 79 PHE A C 1
ATOM 626 O O . PHE A 1 79 ? -3.046 -6.406 15.290 1.00 87.88 79 PHE A O 1
ATOM 633 N N . ASP A 1 80 ? -3.348 -5.982 17.461 1.00 88.31 80 ASP A N 1
ATOM 634 C CA . ASP A 1 80 ? -2.233 -6.820 17.915 1.00 88.31 80 ASP A CA 1
ATOM 635 C C . ASP A 1 80 ? -2.338 -8.270 17.432 1.00 88.31 80 ASP A C 1
ATOM 637 O O . ASP A 1 80 ? -1.348 -8.854 16.987 1.00 88.31 80 ASP A O 1
ATOM 641 N N . CYS A 1 81 ? -3.526 -8.874 17.527 1.00 87.44 81 CYS A N 1
ATOM 642 C CA . CYS A 1 81 ? -3.751 -10.242 17.060 1.00 87.44 81 CYS A CA 1
ATOM 643 C C . CYS A 1 81 ? -3.559 -10.360 15.544 1.00 87.44 81 CYS A C 1
ATOM 645 O O . CYS A 1 81 ? -2.870 -11.271 15.083 1.00 87.44 81 CYS A O 1
ATOM 647 N N . THR A 1 82 ? -4.138 -9.429 14.785 1.00 89.38 82 THR A N 1
ATOM 648 C CA . THR A 1 82 ? -4.057 -9.414 13.319 1.00 89.38 82 THR A CA 1
ATOM 649 C C . THR A 1 82 ? -2.624 -9.146 12.875 1.00 89.38 82 THR A C 1
ATOM 651 O O . THR A 1 82 ? -2.093 -9.874 12.050 1.00 89.38 82 THR A O 1
ATOM 654 N N . ASN A 1 83 ? -1.956 -8.171 13.488 1.00 91.19 83 ASN A N 1
ATOM 655 C CA . ASN A 1 83 ? -0.597 -7.765 13.165 1.00 91.19 83 ASN A CA 1
ATOM 656 C C . ASN A 1 83 ? 0.410 -8.897 13.406 1.00 91.19 83 ASN A C 1
ATOM 658 O O . ASN A 1 83 ? 1.222 -9.194 12.533 1.00 91.19 83 ASN A O 1
ATOM 662 N N . LYS A 1 84 ? 0.317 -9.597 14.548 1.00 90.06 84 LYS A N 1
ATOM 663 C CA . LYS A 1 84 ? 1.164 -10.772 14.830 1.00 90.06 84 LYS A CA 1
ATOM 664 C C . LYS A 1 84 ? 0.969 -11.866 13.783 1.00 90.06 84 LYS A C 1
ATOM 666 O O . LYS A 1 84 ? 1.949 -12.401 13.275 1.00 90.06 84 LYS A O 1
ATOM 671 N N . MET A 1 85 ? -0.279 -12.171 13.427 1.00 89.44 85 MET A N 1
ATOM 672 C CA . MET A 1 85 ? -0.582 -13.188 12.417 1.00 89.44 85 MET A CA 1
ATOM 673 C C . MET A 1 85 ? -0.079 -12.777 11.024 1.00 89.44 85 MET A C 1
ATOM 675 O O . MET A 1 85 ? 0.521 -13.590 10.319 1.00 89.44 85 MET A O 1
ATOM 679 N N . SER A 1 86 ? -0.264 -11.508 10.656 1.00 91.31 86 SER A N 1
ATOM 680 C CA . SER A 1 86 ? 0.209 -10.942 9.393 1.00 91.31 86 SER A CA 1
ATOM 681 C C . SER A 1 86 ? 1.724 -11.004 9.261 1.00 91.31 86 SER A C 1
ATOM 683 O O . SER A 1 86 ? 2.215 -11.473 8.236 1.00 91.31 86 SER A O 1
ATOM 685 N N . TYR A 1 87 ? 2.469 -10.604 10.292 1.00 91.62 87 TYR A N 1
ATOM 686 C CA . TYR A 1 87 ? 3.932 -10.634 10.256 1.00 91.62 87 TYR A CA 1
ATOM 687 C C . TYR A 1 87 ? 4.516 -12.047 10.336 1.00 91.62 87 TYR A C 1
ATOM 689 O O . TYR A 1 87 ? 5.510 -12.321 9.670 1.00 91.62 87 TYR A O 1
ATOM 697 N N . MET A 1 88 ? 3.921 -12.947 11.126 1.00 92.94 88 MET A N 1
ATOM 698 C CA . MET A 1 88 ? 4.467 -14.299 11.305 1.00 92.94 88 MET A CA 1
ATOM 699 C C . MET A 1 88 ? 4.138 -15.244 10.146 1.00 92.94 88 MET A C 1
ATOM 701 O O . MET A 1 88 ? 4.939 -16.126 9.852 1.00 92.94 88 MET A O 1
ATOM 705 N N . PHE A 1 89 ? 2.978 -15.083 9.500 1.00 91.81 89 PHE A N 1
ATOM 706 C CA . PHE A 1 89 ? 2.498 -16.030 8.489 1.00 91.81 89 PHE A CA 1
ATOM 707 C C . PHE A 1 89 ? 2.196 -15.367 7.146 1.00 91.81 89 PHE A C 1
ATOM 709 O O . PHE A 1 89 ? 2.825 -15.708 6.146 1.00 91.81 89 PHE A O 1
ATOM 716 N N . PHE A 1 90 ? 1.245 -14.429 7.095 1.00 90.88 90 PHE A N 1
ATOM 717 C CA . PHE A 1 90 ? 0.704 -13.972 5.808 1.00 90.88 90 PHE A CA 1
ATOM 718 C C . PHE A 1 90 ? 1.723 -13.218 4.954 1.00 90.88 90 PHE A C 1
ATOM 720 O O . PHE A 1 90 ? 1.827 -13.500 3.765 1.00 90.88 90 PHE A O 1
ATOM 727 N N . SER A 1 91 ? 2.494 -12.304 5.543 1.00 91.69 91 SER A N 1
ATOM 728 C CA . SER A 1 91 ? 3.475 -11.497 4.813 1.00 91.69 91 SER A CA 1
ATOM 729 C C . SER A 1 91 ? 4.632 -12.348 4.259 1.00 91.69 91 SER A C 1
ATOM 731 O O . SER A 1 91 ? 4.850 -12.308 3.045 1.00 91.69 91 SER A O 1
ATOM 733 N N . PRO A 1 92 ? 5.305 -13.215 5.050 1.00 92.44 92 PRO A N 1
ATOM 734 C CA . PRO A 1 92 ? 6.319 -14.123 4.511 1.00 92.44 92 PRO A CA 1
ATOM 735 C C . PRO A 1 92 ? 5.789 -15.041 3.406 1.00 92.44 92 PRO A C 1
ATOM 737 O O . PRO A 1 92 ? 6.439 -15.188 2.374 1.00 92.44 92 PRO A O 1
ATOM 740 N N . ILE A 1 93 ? 4.596 -15.624 3.582 1.00 93.38 93 ILE A N 1
ATOM 741 C CA . ILE A 1 93 ? 3.987 -16.511 2.578 1.00 93.38 93 ILE A CA 1
ATOM 742 C C . ILE A 1 93 ? 3.643 -15.737 1.301 1.00 93.38 93 ILE A C 1
ATOM 744 O O . ILE A 1 93 ? 3.898 -16.229 0.203 1.00 93.38 93 ILE A O 1
ATOM 748 N N . PHE A 1 94 ? 3.101 -14.525 1.424 1.00 88.94 94 PHE A N 1
ATOM 749 C CA . PHE A 1 94 ? 2.783 -13.653 0.296 1.00 88.94 94 PHE A CA 1
ATOM 750 C C . PHE A 1 94 ? 4.035 -13.313 -0.522 1.00 88.94 94 PHE A C 1
ATOM 752 O O . PHE A 1 94 ? 4.068 -13.558 -1.731 1.00 88.94 94 PHE A O 1
ATOM 759 N N . PHE A 1 95 ? 5.090 -12.822 0.134 1.00 87.00 95 PHE A N 1
ATOM 760 C CA . PHE A 1 95 ? 6.332 -12.463 -0.552 1.00 87.00 95 PHE A CA 1
ATOM 761 C C . PHE A 1 95 ? 7.064 -13.687 -1.115 1.00 87.00 95 PHE A C 1
ATOM 763 O O . PHE A 1 95 ? 7.565 -13.620 -2.238 1.00 87.00 95 PHE A O 1
ATOM 770 N N . ALA A 1 96 ? 7.067 -14.821 -0.408 1.00 90.38 96 ALA A N 1
ATOM 771 C CA . ALA A 1 96 ? 7.618 -16.072 -0.928 1.00 90.38 96 ALA A CA 1
ATOM 772 C C . ALA A 1 96 ? 6.836 -16.572 -2.153 1.00 90.38 96 ALA A C 1
ATOM 774 O O . ALA A 1 96 ? 7.442 -16.960 -3.150 1.00 90.38 96 ALA A O 1
ATOM 775 N N . SER A 1 97 ? 5.500 -16.511 -2.122 1.00 88.38 97 SER A N 1
ATOM 776 C CA . SER A 1 97 ? 4.652 -16.917 -3.249 1.00 88.38 97 SER A CA 1
ATOM 777 C C . SER A 1 97 ? 4.905 -16.059 -4.486 1.00 88.38 97 SER A C 1
ATOM 779 O O . SER A 1 97 ? 5.015 -16.592 -5.590 1.00 88.38 97 SER A O 1
ATOM 781 N N . ILE A 1 98 ? 5.049 -14.743 -4.312 1.00 85.25 98 ILE A N 1
ATOM 782 C CA . ILE A 1 98 ? 5.405 -13.840 -5.412 1.00 85.25 98 ILE A CA 1
ATOM 783 C C . ILE A 1 98 ? 6.800 -14.161 -5.938 1.00 85.25 98 ILE A C 1
ATOM 785 O O . ILE A 1 98 ? 6.971 -14.253 -7.151 1.00 85.25 98 ILE A O 1
ATOM 789 N N . GLY A 1 99 ? 7.775 -14.380 -5.052 1.00 84.19 99 GLY A N 1
ATOM 790 C CA . GLY A 1 99 ? 9.134 -14.754 -5.438 1.00 84.19 99 GLY A CA 1
ATOM 791 C C . GLY A 1 99 ? 9.171 -16.028 -6.284 1.00 84.19 99 GLY A C 1
ATOM 792 O O . GLY A 1 99 ? 9.755 -16.019 -7.361 1.00 84.19 99 GLY A O 1
ATOM 793 N N . ILE A 1 100 ? 8.472 -17.084 -5.857 1.00 85.69 100 ILE A N 1
ATOM 794 C CA . ILE A 1 100 ? 8.394 -18.364 -6.585 1.00 85.69 100 ILE A CA 1
ATOM 795 C C . ILE A 1 100 ? 7.700 -18.203 -7.945 1.00 85.69 100 ILE A C 1
ATOM 797 O O . ILE A 1 100 ? 8.122 -18.808 -8.925 1.00 85.69 100 ILE A O 1
ATOM 801 N N . LYS A 1 101 ? 6.647 -17.380 -8.026 1.00 78.62 101 LYS A N 1
ATOM 802 C CA . LYS A 1 101 ? 5.944 -17.092 -9.290 1.00 78.62 101 LYS A CA 1
ATOM 803 C C . LYS A 1 101 ? 6.734 -16.178 -10.230 1.00 78.62 101 LYS A C 1
ATOM 805 O O . LYS A 1 101 ? 6.352 -16.029 -11.389 1.00 78.62 101 LYS A O 1
ATOM 810 N N . THR A 1 102 ? 7.785 -15.525 -9.741 1.00 80.12 102 THR A N 1
ATOM 811 C CA . THR A 1 102 ? 8.580 -14.596 -10.540 1.00 80.12 102 THR A CA 1
ATOM 812 C C . THR A 1 102 ? 9.633 -15.368 -11.319 1.00 80.12 102 THR A C 1
ATOM 814 O O . THR A 1 102 ? 10.708 -15.680 -10.812 1.00 80.12 102 THR A O 1
ATOM 817 N N . GLU A 1 103 ? 9.340 -15.651 -12.584 1.00 76.62 103 GLU A N 1
ATOM 818 C CA . GLU A 1 103 ? 10.295 -16.296 -13.477 1.00 76.62 103 GLU A CA 1
ATOM 819 C C . GLU A 1 103 ? 11.279 -15.269 -14.055 1.00 76.62 103 GLU A C 1
ATOM 821 O O . GLU A 1 103 ? 10.969 -14.511 -14.975 1.00 76.62 103 GLU A O 1
ATOM 826 N N . LEU A 1 104 ? 12.496 -15.242 -13.505 1.00 72.50 104 LEU A N 1
ATOM 827 C CA . LEU A 1 104 ? 13.570 -14.369 -13.990 1.00 72.50 104 LEU A CA 1
ATOM 828 C C . LEU A 1 104 ? 14.221 -14.883 -15.283 1.00 72.50 104 LEU A C 1
ATOM 830 O O . LEU A 1 104 ? 14.895 -14.118 -15.963 1.00 72.50 104 LEU A O 1
ATOM 834 N N . ALA A 1 105 ? 14.011 -16.150 -15.651 1.00 66.88 105 ALA A N 1
ATOM 835 C CA . ALA A 1 105 ? 14.595 -16.748 -16.853 1.00 66.88 105 ALA A CA 1
ATOM 836 C C . ALA A 1 105 ? 14.108 -16.085 -18.160 1.00 66.88 105 ALA A C 1
ATOM 838 O O . ALA A 1 105 ? 14.808 -16.123 -19.167 1.00 66.88 105 ALA A O 1
ATOM 839 N N . GLY A 1 106 ? 12.947 -15.419 -18.135 1.00 65.56 106 GLY A N 1
ATOM 840 C CA . GLY A 1 106 ? 12.415 -14.637 -19.255 1.00 65.56 106 GLY A CA 1
ATOM 841 C C . GLY A 1 106 ? 12.939 -13.195 -19.354 1.00 65.56 106 GLY A C 1
ATOM 842 O O . GLY A 1 106 ? 12.453 -12.438 -20.201 1.00 65.56 106 GLY A O 1
ATOM 843 N N . LEU A 1 107 ? 13.887 -12.771 -18.501 1.00 70.56 107 LEU A N 1
ATOM 844 C CA . LEU A 1 107 ? 14.478 -11.429 -18.573 1.00 70.56 107 LEU A CA 1
ATOM 845 C C . LEU A 1 107 ? 15.390 -11.295 -19.799 1.00 70.56 107 LEU A C 1
ATOM 847 O O . LEU A 1 107 ? 16.594 -11.529 -19.753 1.00 70.56 107 LEU A O 1
ATOM 851 N N . ASN A 1 108 ? 14.814 -10.821 -20.897 1.00 83.00 108 ASN A N 1
ATOM 852 C CA . ASN A 1 108 ? 15.592 -10.309 -22.018 1.00 83.00 108 ASN A CA 1
ATOM 853 C C . ASN A 1 108 ? 16.175 -8.926 -21.682 1.00 83.00 108 ASN A C 1
ATOM 855 O O . ASN A 1 108 ? 15.574 -8.157 -20.926 1.00 83.00 108 ASN A O 1
ATOM 859 N N . GLY A 1 109 ? 17.298 -8.554 -22.307 1.00 82.94 109 GLY A N 1
ATOM 860 C CA . GLY A 1 109 ? 17.920 -7.233 -22.119 1.00 82.94 109 GLY A CA 1
ATOM 861 C C . GLY A 1 109 ? 16.953 -6.061 -22.353 1.00 82.94 109 GLY A C 1
ATOM 862 O O . GLY A 1 109 ? 16.968 -5.083 -21.609 1.00 82.94 109 GLY A O 1
ATOM 863 N N . ASN A 1 110 ? 16.022 -6.207 -23.301 1.00 85.06 110 ASN A N 1
ATOM 864 C CA . ASN A 1 110 ? 14.963 -5.224 -23.555 1.00 85.06 110 ASN A CA 1
ATOM 865 C C . ASN A 1 110 ? 13.984 -5.079 -22.380 1.00 85.06 110 ASN A C 1
ATOM 867 O O . ASN A 1 110 ? 13.541 -3.971 -22.085 1.00 85.06 110 ASN A O 1
ATOM 871 N N . LEU A 1 111 ? 13.653 -6.176 -21.690 1.00 85.00 111 LEU A N 1
ATOM 872 C CA . LEU A 1 111 ? 12.757 -6.149 -20.534 1.00 85.00 111 LEU A CA 1
ATOM 873 C C . LEU A 1 111 ? 13.440 -5.506 -19.322 1.00 85.00 111 LEU A C 1
ATOM 875 O O . LEU A 1 111 ? 12.805 -4.761 -18.580 1.00 85.00 111 LEU A O 1
ATOM 879 N N . ILE A 1 112 ? 14.743 -5.745 -19.152 1.00 86.69 112 ILE A N 1
ATOM 880 C CA . ILE A 1 112 ? 15.556 -5.075 -18.127 1.00 86.69 112 ILE A CA 1
ATOM 881 C C . ILE A 1 112 ? 15.593 -3.573 -18.394 1.00 86.69 112 ILE A C 1
ATOM 883 O O . ILE A 1 112 ? 15.316 -2.786 -17.491 1.00 86.69 112 ILE A O 1
ATOM 887 N N . LEU A 1 113 ? 15.876 -3.170 -19.635 1.00 89.62 113 LEU A N 1
ATOM 888 C CA . LEU A 1 113 ? 15.874 -1.761 -20.019 1.00 89.62 113 LEU A CA 1
ATOM 889 C C . LEU A 1 113 ? 14.504 -1.123 -19.763 1.00 89.62 113 LEU A C 1
ATOM 891 O O . LEU A 1 113 ? 14.424 -0.043 -19.178 1.00 89.62 113 LEU A O 1
ATOM 895 N N . PHE A 1 114 ? 13.424 -1.819 -20.122 1.00 89.00 114 PHE A N 1
ATOM 896 C CA . PHE A 1 114 ? 12.065 -1.384 -19.823 1.00 89.00 114 PHE A CA 1
ATOM 897 C C . PHE A 1 114 ? 11.828 -1.225 -18.314 1.00 89.00 114 PHE A C 1
ATOM 899 O O . PHE A 1 114 ? 11.304 -0.197 -17.889 1.00 89.00 114 PHE A O 1
ATOM 906 N N . ALA A 1 115 ? 12.254 -2.185 -17.489 1.00 88.19 115 ALA A N 1
ATOM 907 C CA . ALA A 1 115 ? 12.123 -2.113 -16.034 1.00 88.19 115 ALA A CA 1
ATOM 908 C C . ALA A 1 115 ? 12.911 -0.935 -15.437 1.00 88.19 115 ALA A C 1
ATOM 910 O O . ALA A 1 115 ? 12.407 -0.245 -14.548 1.00 88.19 115 ALA A O 1
ATOM 911 N N . VAL A 1 116 ? 14.117 -0.662 -15.945 1.00 91.06 116 VAL A N 1
ATOM 912 C CA . VAL A 1 116 ? 14.945 0.482 -15.530 1.00 91.06 116 VAL A CA 1
ATOM 913 C C . VAL A 1 116 ? 14.261 1.802 -15.879 1.00 91.06 116 VAL A C 1
ATOM 915 O O . VAL A 1 116 ? 14.115 2.661 -15.008 1.00 91.06 116 VAL A O 1
ATOM 918 N N . VAL A 1 117 ? 13.781 1.952 -17.116 1.00 93.31 117 VAL A N 1
ATOM 919 C CA . VAL A 1 117 ? 13.053 3.155 -17.548 1.00 93.31 117 VAL A CA 1
ATOM 920 C C . VAL A 1 117 ? 11.779 3.335 -16.725 1.00 93.31 117 VAL A C 1
ATOM 922 O O . VAL A 1 117 ? 11.525 4.424 -16.212 1.00 93.31 117 VAL A O 1
ATOM 925 N N . LEU A 1 118 ? 11.005 2.266 -16.525 1.00 90.94 118 LEU A N 1
ATOM 926 C CA . LEU A 1 118 ? 9.778 2.307 -15.733 1.00 90.94 118 LEU A CA 1
ATOM 927 C C . LEU A 1 118 ? 10.060 2.679 -14.273 1.00 90.94 118 LEU A C 1
ATOM 929 O O . LEU A 1 118 ? 9.302 3.447 -13.682 1.00 90.94 118 LEU A O 1
ATOM 933 N N . THR A 1 119 ? 11.166 2.195 -13.709 1.00 91.75 119 THR A N 1
ATOM 934 C CA . THR A 1 119 ? 11.625 2.565 -12.363 1.00 91.75 119 THR A CA 1
ATOM 935 C C . THR A 1 119 ? 12.002 4.042 -12.297 1.00 91.75 119 THR A C 1
ATOM 937 O O . THR A 1 119 ? 11.533 4.747 -11.405 1.00 91.75 119 THR A O 1
ATOM 940 N N . ALA A 1 120 ? 12.785 4.544 -13.255 1.00 93.38 120 ALA A N 1
ATOM 941 C CA . ALA A 1 120 ? 13.163 5.954 -13.308 1.00 93.38 120 ALA A CA 1
ATOM 942 C C . ALA A 1 120 ? 11.926 6.862 -13.405 1.00 93.38 120 ALA A C 1
ATOM 944 O O . ALA A 1 120 ? 11.780 7.803 -12.623 1.00 93.38 120 ALA A O 1
ATOM 945 N N . VAL A 1 121 ? 10.984 6.527 -14.292 1.00 94.25 121 VAL A N 1
ATOM 946 C CA . VAL A 1 121 ? 9.708 7.242 -14.422 1.00 94.25 121 VAL A CA 1
ATOM 947 C C . VAL A 1 121 ? 8.907 7.166 -13.121 1.00 94.25 121 VAL A C 1
ATOM 949 O O . VAL A 1 121 ? 8.398 8.186 -12.659 1.00 94.25 121 VAL A O 1
ATOM 952 N N . ALA A 1 122 ? 8.817 5.996 -12.484 1.00 90.38 122 ALA A N 1
ATOM 953 C CA . ALA A 1 122 ? 8.106 5.827 -11.217 1.00 90.38 122 ALA A CA 1
ATOM 954 C C . ALA A 1 122 ? 8.679 6.711 -10.097 1.00 90.38 122 ALA A C 1
ATOM 956 O O . ALA A 1 122 ? 7.910 7.317 -9.351 1.00 90.38 122 ALA A O 1
ATOM 957 N N . ILE A 1 123 ? 10.006 6.814 -10.004 1.00 92.56 123 ILE A N 1
ATOM 958 C CA . ILE A 1 123 ? 10.692 7.658 -9.020 1.00 92.56 123 ILE A CA 1
ATOM 959 C C . ILE A 1 123 ? 10.418 9.138 -9.311 1.00 92.56 123 ILE A C 1
ATOM 961 O O . ILE A 1 123 ? 9.931 9.861 -8.442 1.00 92.56 123 ILE A O 1
ATOM 965 N N . ILE A 1 124 ? 10.679 9.585 -10.543 1.00 94.19 124 ILE A N 1
ATOM 966 C CA . ILE A 1 124 ? 10.549 10.995 -10.938 1.00 94.19 124 ILE A CA 1
ATOM 967 C C . ILE A 1 124 ? 9.107 11.476 -10.764 1.00 94.19 124 ILE A C 1
ATOM 969 O O . ILE A 1 124 ? 8.865 12.520 -10.160 1.00 94.19 124 ILE A O 1
ATOM 973 N N . THR A 1 125 ? 8.136 10.697 -11.244 1.00 94.25 125 THR A N 1
ATOM 974 C CA . THR A 1 125 ? 6.714 11.059 -11.146 1.00 94.25 125 THR A CA 1
ATOM 975 C C . THR A 1 125 ? 6.238 11.141 -9.700 1.00 94.25 125 THR A C 1
ATOM 977 O O . THR A 1 125 ? 5.451 12.032 -9.384 1.00 94.25 125 THR A O 1
ATOM 980 N N . LYS A 1 126 ? 6.732 10.281 -8.799 1.00 93.75 126 LYS A N 1
ATOM 981 C CA . LYS A 1 126 ? 6.403 10.359 -7.369 1.00 93.75 126 LYS A CA 1
ATOM 982 C C . LYS A 1 126 ? 7.025 11.570 -6.693 1.00 93.75 126 LYS A C 1
ATOM 984 O O . LYS A 1 126 ? 6.314 12.280 -5.988 1.00 93.75 126 LYS A O 1
ATOM 989 N N . ILE A 1 127 ? 8.300 11.847 -6.953 1.00 93.19 127 ILE A N 1
ATOM 990 C CA . ILE A 1 127 ? 8.982 13.008 -6.371 1.00 93.19 127 ILE A CA 1
ATOM 991 C C . ILE A 1 127 ? 8.311 14.303 -6.831 1.00 93.19 127 ILE A C 1
ATOM 993 O O . ILE A 1 127 ? 7.976 15.147 -6.003 1.00 93.19 127 ILE A O 1
ATOM 997 N N . ILE A 1 128 ? 8.068 14.446 -8.136 1.00 94.69 128 ILE A N 1
ATOM 998 C CA . ILE A 1 128 ? 7.451 15.651 -8.697 1.00 94.69 128 ILE A CA 1
ATOM 999 C C . ILE A 1 128 ? 5.981 15.744 -8.282 1.00 94.69 128 ILE A C 1
ATOM 1001 O O . ILE A 1 128 ? 5.559 16.781 -7.786 1.00 94.69 128 ILE A O 1
ATOM 1005 N N . GLY A 1 129 ? 5.197 14.678 -8.441 1.00 94.31 129 GLY A N 1
ATOM 1006 C CA . GLY A 1 129 ? 3.763 14.699 -8.150 1.00 94.31 129 GLY A CA 1
ATOM 1007 C C . GLY A 1 129 ? 3.465 14.962 -6.675 1.00 94.31 129 GLY A C 1
ATOM 1008 O O . GLY A 1 129 ? 2.717 15.882 -6.346 1.00 94.31 129 GLY A O 1
ATOM 1009 N N . CYS A 1 130 ? 4.086 14.197 -5.773 1.00 93.06 130 CYS A N 1
ATOM 1010 C CA . CYS A 1 130 ? 3.888 14.382 -4.337 1.00 93.06 130 CYS A CA 1
ATOM 1011 C C . CYS A 1 130 ? 4.574 15.657 -3.826 1.00 93.06 130 CYS A C 1
ATOM 1013 O O . CYS A 1 130 ? 4.010 16.327 -2.966 1.00 93.06 130 CYS A O 1
ATOM 1015 N N . GLY A 1 131 ? 5.731 16.037 -4.379 1.00 92.44 131 GLY A N 1
ATOM 1016 C CA . GLY A 1 131 ? 6.411 17.278 -4.008 1.00 92.44 131 GLY A CA 1
ATOM 1017 C C . GLY A 1 131 ? 5.648 18.532 -4.435 1.00 92.44 131 GLY A C 1
ATOM 1018 O O . GLY A 1 131 ? 5.529 19.475 -3.657 1.00 92.44 131 GLY A O 1
ATOM 1019 N N . LEU A 1 132 ? 5.052 18.543 -5.629 1.00 93.62 132 LEU A N 1
ATOM 1020 C CA . LEU A 1 132 ? 4.154 19.625 -6.039 1.00 93.62 132 LEU A CA 1
ATOM 1021 C C . LEU A 1 132 ? 2.897 19.661 -5.165 1.00 93.62 132 LEU A C 1
ATOM 1023 O O . LEU A 1 132 ? 2.506 20.740 -4.729 1.00 93.62 132 LEU A O 1
ATOM 1027 N N . GLY A 1 133 ? 2.311 18.500 -4.852 1.00 93.56 133 GLY A N 1
ATOM 1028 C CA . GLY A 1 133 ? 1.184 18.407 -3.921 1.00 93.56 133 GLY A CA 1
ATOM 1029 C C . GLY A 1 133 ? 1.505 19.007 -2.549 1.00 93.56 133 GLY A C 1
ATOM 1030 O O . GLY A 1 133 ? 0.761 19.855 -2.063 1.00 93.56 133 GLY A O 1
ATOM 1031 N N . ALA A 1 134 ? 2.653 18.648 -1.970 1.00 92.12 134 ALA A N 1
ATOM 1032 C CA . ALA A 1 134 ? 3.121 19.196 -0.698 1.00 92.12 134 ALA A CA 1
ATOM 1033 C C . ALA A 1 134 ? 3.343 20.717 -0.768 1.00 92.12 134 ALA A C 1
ATOM 1035 O O . ALA A 1 134 ? 2.931 21.463 0.126 1.00 92.12 134 ALA A O 1
ATOM 1036 N N . ARG A 1 135 ? 3.916 21.206 -1.871 1.00 91.62 135 ARG A N 1
ATOM 1037 C CA . ARG A 1 135 ? 4.147 22.638 -2.073 1.00 91.62 135 ARG A CA 1
ATOM 1038 C C . ARG A 1 135 ? 2.844 23.432 -2.162 1.00 91.62 135 ARG A C 1
ATOM 1040 O O . ARG A 1 135 ? 2.761 24.521 -1.602 1.00 91.62 135 ARG A O 1
ATOM 1047 N N . LEU A 1 136 ? 1.820 22.885 -2.819 1.00 94.19 136 LEU A N 1
ATOM 1048 C CA . LEU A 1 136 ? 0.487 23.499 -2.881 1.00 94.19 136 LEU A CA 1
ATOM 1049 C C . LEU A 1 136 ? -0.190 23.565 -1.506 1.00 94.19 136 LEU A C 1
ATOM 1051 O O . LEU A 1 136 ? -0.983 24.467 -1.260 1.00 94.19 136 LEU A O 1
ATOM 1055 N N . THR A 1 137 ? 0.156 22.652 -0.596 1.00 91.31 137 THR A N 1
ATOM 1056 C CA . THR A 1 137 ? -0.323 22.663 0.796 1.00 91.31 137 THR A CA 1
ATOM 1057 C C . THR A 1 137 ? 0.510 23.539 1.742 1.00 91.31 137 THR A C 1
ATOM 1059 O O . THR A 1 137 ? 0.231 23.564 2.936 1.00 91.31 137 THR A O 1
ATOM 1062 N N . GLY A 1 138 ? 1.505 24.277 1.232 1.00 88.62 138 GLY A N 1
ATOM 1063 C CA . GLY A 1 138 ? 2.276 25.260 2.004 1.00 88.62 138 GLY A CA 1
ATOM 1064 C C . GLY A 1 138 ? 3.631 24.784 2.536 1.00 88.62 138 GLY A C 1
ATOM 1065 O O . GLY A 1 138 ? 4.314 25.563 3.199 1.00 88.62 138 GLY A O 1
ATOM 1066 N N . PHE A 1 139 ? 4.064 23.556 2.228 1.00 89.00 139 PHE A N 1
ATOM 1067 C CA . PHE A 1 139 ? 5.392 23.077 2.628 1.00 89.00 139 PHE A CA 1
ATOM 1068 C C . PHE A 1 139 ? 6.510 23.775 1.849 1.00 89.00 139 PHE A C 1
ATOM 1070 O O . PHE A 1 139 ? 6.382 24.103 0.662 1.00 89.00 139 PHE A O 1
ATOM 1077 N N . LYS A 1 140 ? 7.667 23.943 2.497 1.00 89.69 140 LYS A N 1
ATOM 1078 C CA . LYS A 1 140 ? 8.877 24.447 1.833 1.00 89.69 140 LYS A CA 1
ATOM 1079 C C . LYS A 1 140 ? 9.364 23.461 0.772 1.00 89.69 140 LYS A C 1
ATOM 1081 O O . LYS A 1 140 ? 9.140 22.257 0.865 1.00 89.69 140 LYS A O 1
ATOM 1086 N N . THR A 1 141 ? 10.083 23.963 -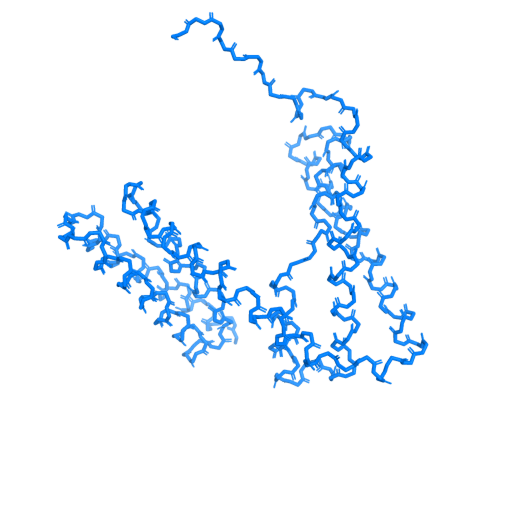0.235 1.00 87.62 141 THR A N 1
ATOM 1087 C CA . THR A 1 141 ? 10.586 23.146 -1.356 1.00 87.62 141 THR A CA 1
ATOM 1088 C C . THR A 1 141 ? 11.429 21.959 -0.891 1.00 87.62 141 THR A C 1
ATOM 1090 O O . THR A 1 141 ? 11.333 20.886 -1.474 1.00 87.62 141 THR A O 1
ATOM 1093 N N . TYR A 1 142 ? 12.237 22.141 0.159 1.00 88.50 142 TYR A N 1
ATOM 1094 C CA . TYR A 1 142 ? 13.061 21.067 0.713 1.00 88.50 142 TYR A CA 1
ATOM 1095 C C . TYR A 1 142 ? 12.190 19.933 1.264 1.00 88.50 142 TYR A C 1
ATOM 1097 O O . TYR A 1 142 ? 12.271 18.816 0.765 1.00 88.50 142 TYR A O 1
ATOM 1105 N N . ASP A 1 143 ? 11.287 20.249 2.193 1.00 88.81 143 ASP A N 1
ATOM 1106 C CA . ASP A 1 143 ? 10.408 19.268 2.839 1.00 88.81 143 ASP A CA 1
ATOM 1107 C C . ASP A 1 143 ? 9.427 18.634 1.847 1.00 88.81 143 ASP A C 1
ATOM 1109 O O . ASP A 1 143 ? 9.149 17.440 1.909 1.00 88.81 143 ASP A O 1
ATOM 1113 N N . SER A 1 144 ? 8.984 19.403 0.850 1.00 90.69 144 SER A N 1
ATOM 1114 C CA . SER A 1 144 ? 8.172 18.902 -0.262 1.00 90.69 144 SER A CA 1
ATOM 1115 C C . SER A 1 144 ? 8.896 17.813 -1.061 1.00 90.69 144 SER A C 1
ATOM 1117 O O . SER A 1 144 ? 8.306 16.783 -1.391 1.00 90.69 144 SER A O 1
ATOM 1119 N N . ILE A 1 145 ? 10.187 18.005 -1.358 1.00 90.75 145 ILE A N 1
ATOM 1120 C CA . ILE A 1 145 ? 11.004 16.983 -2.025 1.00 90.75 145 ILE A CA 1
ATOM 1121 C C . ILE A 1 145 ? 11.193 15.779 -1.097 1.00 90.75 145 ILE A C 1
ATOM 1123 O O . ILE A 1 145 ? 11.055 14.650 -1.562 1.00 90.75 145 ILE A O 1
ATOM 1127 N N . SER A 1 146 ? 11.443 15.983 0.199 1.00 91.19 146 SER A N 1
ATOM 1128 C CA . SER A 1 146 ? 11.575 14.893 1.179 1.00 91.19 146 SER A CA 1
ATOM 1129 C C . SER A 1 146 ? 10.310 14.030 1.253 1.00 91.19 146 SER A C 1
ATOM 1131 O O . SER A 1 146 ? 10.408 12.802 1.238 1.00 91.19 146 SER A O 1
ATOM 1133 N N . ILE A 1 147 ? 9.126 14.653 1.228 1.00 91.50 147 ILE A N 1
ATOM 1134 C CA . ILE A 1 147 ? 7.831 13.961 1.125 1.00 91.50 147 ILE A CA 1
ATOM 1135 C C . ILE A 1 147 ? 7.766 13.152 -0.175 1.00 91.50 147 ILE A C 1
ATOM 1137 O O . ILE A 1 147 ? 7.423 11.969 -0.160 1.00 91.50 147 ILE A O 1
ATOM 1141 N N . GLY A 1 148 ? 8.145 13.759 -1.302 1.00 91.69 148 GLY A N 1
ATOM 1142 C CA . GLY A 1 148 ? 8.203 13.078 -2.595 1.00 91.69 148 GLY A CA 1
ATOM 1143 C C . GLY A 1 148 ? 9.109 11.844 -2.593 1.00 91.69 148 GLY A C 1
ATOM 1144 O O . GLY A 1 148 ? 8.707 10.794 -3.093 1.00 91.69 148 GLY A O 1
ATOM 1145 N N . LEU A 1 149 ? 10.293 11.945 -1.983 1.00 92.31 149 LEU A N 1
ATOM 1146 C CA . LEU A 1 149 ? 11.250 10.842 -1.836 1.00 92.31 149 LEU A CA 1
ATOM 1147 C C . LEU A 1 149 ? 10.693 9.717 -0.953 1.00 92.31 149 LEU A C 1
ATOM 1149 O O . LEU A 1 149 ? 10.886 8.543 -1.271 1.00 92.31 149 LEU A O 1
ATOM 1153 N N . GLY A 1 150 ? 9.959 10.057 0.110 1.00 91.25 150 GLY A N 1
ATOM 1154 C CA . GLY A 1 150 ? 9.306 9.075 0.980 1.00 91.25 150 GLY A CA 1
ATOM 1155 C C . GLY A 1 150 ? 8.200 8.280 0.287 1.00 91.25 150 GLY A C 1
ATOM 1156 O O . GLY A 1 150 ? 7.990 7.113 0.606 1.00 91.25 150 GLY A O 1
ATOM 1157 N N . MET A 1 151 ? 7.550 8.873 -0.716 1.00 93.69 151 MET A N 1
ATOM 1158 C CA . MET A 1 151 ? 6.445 8.259 -1.464 1.00 93.69 151 MET A CA 1
ATOM 1159 C C . MET A 1 151 ? 6.898 7.438 -2.685 1.00 93.69 151 MET A C 1
ATOM 1161 O O . MET A 1 151 ? 6.053 6.958 -3.449 1.00 93.69 151 MET A O 1
ATOM 1165 N N . VAL A 1 152 ? 8.214 7.290 -2.894 1.00 92.94 152 VAL A N 1
ATOM 1166 C CA . VAL A 1 152 ? 8.799 6.482 -3.979 1.00 92.94 152 VAL A CA 1
ATOM 1167 C C . VAL A 1 152 ? 8.589 4.986 -3.754 1.00 92.94 152 VAL A C 1
ATOM 1169 O O . VAL A 1 152 ? 8.409 4.252 -4.728 1.00 92.94 152 VAL A O 1
ATOM 1172 N N . SER A 1 153 ? 8.614 4.532 -2.497 1.00 90.62 153 SER A N 1
ATOM 1173 C CA . SER A 1 153 ? 8.539 3.109 -2.182 1.00 90.62 153 SER A CA 1
ATOM 1174 C C . SER A 1 153 ? 7.220 2.534 -2.688 1.00 90.62 153 SER A C 1
ATOM 1176 O O . SER A 1 153 ? 6.124 3.015 -2.385 1.00 90.62 153 SER A O 1
ATOM 1178 N N . ARG A 1 154 ? 7.320 1.487 -3.505 1.00 87.25 154 ARG A N 1
ATOM 1179 C CA . ARG A 1 154 ? 6.173 0.641 -3.819 1.00 87.25 154 ARG A CA 1
ATOM 1180 C C . ARG A 1 154 ? 6.162 -0.529 -2.850 1.00 87.25 154 ARG A C 1
ATOM 1182 O O . ARG A 1 154 ? 7.208 -0.982 -2.397 1.00 87.25 154 ARG A O 1
ATOM 1189 N N . GLY A 1 155 ? 4.964 -0.980 -2.509 1.00 83.81 155 GLY A N 1
ATOM 1190 C CA . GLY A 1 155 ? 4.760 -2.077 -1.572 1.00 83.81 155 GLY A CA 1
ATOM 1191 C C . GLY A 1 155 ? 3.949 -3.211 -2.180 1.00 83.81 155 GLY A C 1
ATOM 1192 O O . GLY A 1 155 ? 3.761 -3.304 -3.395 1.00 83.81 155 GLY A O 1
ATOM 1193 N N . GLU A 1 156 ? 3.408 -4.033 -1.292 1.00 86.38 156 GLU A N 1
ATOM 1194 C CA . GLU A 1 156 ? 2.549 -5.183 -1.586 1.00 86.38 156 GLU A CA 1
ATOM 1195 C C . GLU A 1 156 ? 1.383 -4.866 -2.533 1.00 86.38 156 GLU A C 1
ATOM 1197 O O . GLU A 1 156 ? 1.111 -5.636 -3.450 1.00 86.38 156 GLU A O 1
ATOM 1202 N N . VAL A 1 157 ? 0.753 -3.694 -2.399 1.00 88.75 157 VAL A N 1
ATOM 1203 C CA . VAL A 1 157 ? -0.399 -3.301 -3.228 1.00 88.75 157 VAL A CA 1
ATOM 1204 C C . VAL A 1 157 ? -0.043 -3.277 -4.718 1.00 88.75 157 VAL A C 1
ATOM 1206 O O . VAL A 1 157 ? -0.840 -3.710 -5.546 1.00 88.75 157 VAL A O 1
ATOM 1209 N N . ALA A 1 158 ? 1.166 -2.830 -5.077 1.00 89.50 158 ALA A N 1
ATOM 1210 C CA . ALA A 1 158 ? 1.603 -2.812 -6.473 1.00 89.50 158 ALA A CA 1
ATOM 1211 C C . ALA A 1 158 ? 1.741 -4.234 -7.042 1.00 89.50 158 ALA A C 1
ATOM 1213 O O . ALA A 1 158 ? 1.360 -4.476 -8.187 1.00 89.50 158 ALA A O 1
ATOM 1214 N N . LEU A 1 159 ? 2.236 -5.174 -6.231 1.00 89.19 159 LEU A N 1
ATOM 1215 C CA . LEU A 1 159 ? 2.377 -6.580 -6.611 1.00 89.19 159 LEU A CA 1
ATOM 1216 C C . LEU A 1 159 ? 1.012 -7.262 -6.753 1.00 89.19 159 LEU A C 1
ATOM 1218 O O . LEU A 1 159 ? 0.800 -8.004 -7.708 1.00 89.19 159 LEU A O 1
ATOM 1222 N N . ILE A 1 160 ? 0.065 -6.962 -5.860 1.00 87.94 160 ILE A N 1
ATOM 1223 C CA . ILE A 1 160 ? -1.296 -7.515 -5.914 1.00 87.94 160 ILE A CA 1
ATOM 1224 C C . ILE A 1 160 ? -2.026 -7.031 -7.166 1.00 87.94 160 ILE A C 1
ATOM 1226 O O . ILE A 1 160 ? -2.608 -7.841 -7.887 1.00 87.94 160 ILE A O 1
ATOM 1230 N N . VAL A 1 161 ? -1.950 -5.732 -7.474 1.00 87.88 161 VAL A N 1
ATOM 1231 C CA . VAL A 1 161 ? -2.543 -5.179 -8.701 1.00 87.88 161 VAL A CA 1
ATOM 1232 C C . VAL A 1 161 ? -1.905 -5.802 -9.942 1.00 87.88 161 VAL A C 1
ATOM 1234 O O . VAL A 1 161 ? -2.621 -6.158 -10.876 1.00 87.88 161 VAL A O 1
ATOM 1237 N N . ALA A 1 162 ? -0.584 -5.995 -9.949 1.00 88.50 162 ALA A N 1
ATOM 1238 C CA . ALA A 1 162 ? 0.103 -6.652 -11.057 1.00 88.50 162 ALA A CA 1
ATOM 1239 C C . ALA A 1 162 ? -0.337 -8.114 -11.230 1.00 88.50 162 ALA A C 1
ATOM 1241 O O . ALA A 1 162 ? -0.590 -8.558 -12.349 1.00 88.50 162 ALA A O 1
ATOM 1242 N N . GLN A 1 163 ? -0.481 -8.851 -10.127 1.00 85.69 163 GLN A N 1
ATOM 1243 C CA . GLN A 1 163 ? -0.930 -10.239 -10.149 1.00 85.69 163 GLN A CA 1
ATOM 1244 C C . GLN A 1 163 ? -2.380 -10.349 -10.635 1.00 85.69 163 GLN A C 1
ATOM 1246 O O . GLN A 1 163 ? -2.653 -11.129 -11.544 1.00 85.69 163 GLN A O 1
ATOM 1251 N N . LYS A 1 164 ? -3.303 -9.552 -10.082 1.00 85.62 164 LYS A N 1
ATOM 1252 C CA . LYS A 1 164 ? -4.710 -9.534 -10.519 1.00 85.62 164 LYS A CA 1
ATOM 1253 C C . LYS A 1 164 ? -4.830 -9.077 -11.979 1.00 85.62 164 LYS A C 1
ATOM 1255 O O . LYS A 1 164 ? -5.592 -9.668 -12.736 1.00 85.62 164 LYS A O 1
ATOM 1260 N N . GLY A 1 165 ? -4.039 -8.089 -12.402 1.00 87.69 165 GLY A N 1
ATOM 1261 C CA . GLY A 1 165 ? -3.974 -7.640 -13.796 1.00 87.69 165 GLY A CA 1
ATOM 1262 C C . GLY A 1 165 ? -3.475 -8.726 -14.752 1.00 87.69 165 GLY A C 1
ATOM 1263 O O . GLY A 1 165 ? -4.031 -8.881 -15.836 1.00 87.69 165 GLY A O 1
ATOM 1264 N N . SER A 1 166 ? -2.483 -9.516 -14.338 1.00 85.56 166 SER A N 1
ATOM 1265 C CA . SER A 1 166 ? -2.004 -10.682 -15.092 1.00 85.56 166 SER A CA 1
ATOM 1266 C C . SER A 1 166 ? -3.076 -11.775 -15.191 1.00 85.56 166 SER A C 1
ATOM 1268 O O . SER A 1 166 ? -3.372 -12.252 -16.284 1.00 85.56 166 SER A O 1
ATOM 1270 N N . MET A 1 167 ? -3.753 -12.098 -14.081 1.00 84.19 167 MET A N 1
ATOM 1271 C CA . MET A 1 167 ? -4.863 -13.066 -14.060 1.00 84.19 167 MET A CA 1
ATOM 1272 C C . MET A 1 167 ? -6.054 -12.633 -14.927 1.00 84.19 167 MET A C 1
ATOM 1274 O O . MET A 1 167 ? -6.713 -13.476 -15.527 1.00 84.19 167 MET A O 1
ATOM 1278 N N . ALA A 1 168 ? -6.315 -11.328 -15.018 1.00 85.44 168 ALA A N 1
ATOM 1279 C CA . ALA A 1 168 ? -7.339 -10.758 -15.891 1.00 85.44 168 ALA A CA 1
ATOM 1280 C C . ALA A 1 168 ? -6.903 -10.658 -17.370 1.00 85.44 168 ALA A C 1
ATOM 1282 O O . ALA A 1 168 ? -7.674 -10.171 -18.195 1.00 85.44 168 ALA A O 1
ATOM 1283 N N . GLY A 1 169 ? -5.672 -11.060 -17.711 1.00 84.50 169 GLY A N 1
ATOM 1284 C CA . GLY A 1 169 ? -5.117 -10.961 -19.065 1.00 84.50 169 GLY A CA 1
ATOM 1285 C C . GLY A 1 169 ? -4.745 -9.538 -19.504 1.00 84.50 169 GLY A C 1
ATOM 1286 O O . GLY A 1 169 ? -4.445 -9.320 -20.674 1.00 84.50 169 GLY A O 1
ATOM 1287 N N . LEU A 1 170 ? -4.752 -8.561 -18.590 1.00 86.25 170 LEU A N 1
ATOM 1288 C CA . LEU A 1 170 ? -4.417 -7.157 -18.871 1.00 86.25 170 LEU A CA 1
ATOM 1289 C C . LEU A 1 170 ? -2.907 -6.897 -18.876 1.00 86.25 170 LEU A C 1
ATOM 1291 O O . LEU A 1 170 ? -2.440 -5.933 -19.480 1.00 86.25 170 LEU A O 1
ATOM 1295 N N . ILE A 1 171 ? -2.145 -7.733 -18.173 1.00 83.12 171 ILE A N 1
ATOM 1296 C CA . ILE A 1 171 ? -0.687 -7.666 -18.108 1.00 83.12 171 ILE A CA 1
ATOM 1297 C C . ILE A 1 171 ? -0.149 -8.970 -18.681 1.00 83.12 171 ILE A C 1
ATOM 1299 O O . ILE A 1 171 ? -0.452 -10.044 -18.170 1.00 83.12 171 ILE A O 1
ATOM 1303 N N . ALA A 1 172 ? 0.672 -8.880 -19.727 1.00 82.25 172 ALA A N 1
ATOM 1304 C CA . ALA A 1 172 ? 1.377 -10.046 -20.241 1.00 82.25 172 ALA A CA 1
ATOM 1305 C C . ALA A 1 172 ? 2.270 -10.633 -19.137 1.00 82.25 172 ALA A C 1
ATOM 1307 O O . ALA A 1 172 ? 2.996 -9.891 -18.473 1.00 82.25 172 ALA A O 1
ATOM 1308 N N . GLY A 1 173 ? 2.256 -11.958 -18.955 1.00 75.38 173 G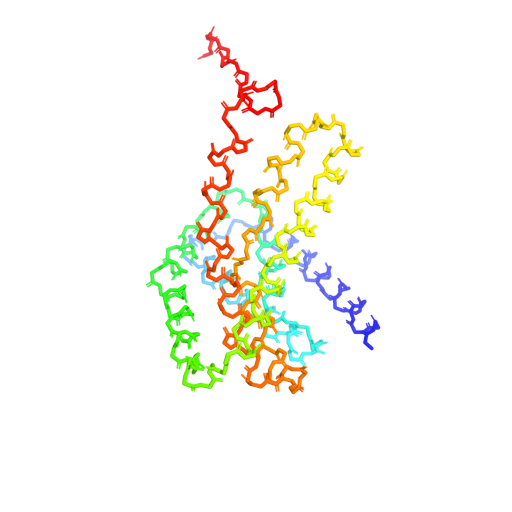LY A N 1
ATOM 1309 C CA . GLY A 1 173 ? 3.047 -12.628 -17.911 1.00 75.38 173 GLY A CA 1
ATOM 1310 C C . GLY A 1 173 ? 4.545 -12.294 -17.971 1.00 75.38 173 GLY A C 1
ATOM 1311 O O . GLY A 1 173 ? 5.198 -12.188 -16.937 1.00 75.38 173 GLY A O 1
ATOM 1312 N N . THR A 1 174 ? 5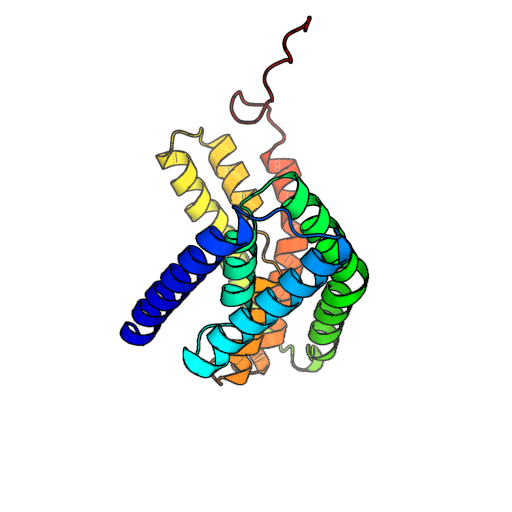.059 -11.991 -19.165 1.00 79.88 174 THR A N 1
ATOM 1313 C CA . THR A 1 174 ? 6.435 -11.530 -19.407 1.00 79.88 174 THR A CA 1
ATOM 1314 C C . THR A 1 174 ? 6.776 -10.195 -18.739 1.00 79.88 174 THR A C 1
ATOM 1316 O O . THR A 1 174 ? 7.945 -9.918 -18.505 1.00 79.88 174 THR A O 1
ATOM 1319 N N . MET A 1 175 ? 5.787 -9.365 -18.398 1.00 82.69 175 MET A N 1
ATOM 1320 C CA . MET A 1 175 ? 5.985 -8.063 -17.748 1.00 82.69 175 MET A CA 1
ATOM 1321 C C . MET A 1 175 ? 5.972 -8.160 -16.220 1.00 82.69 175 MET A C 1
ATOM 1323 O O . MET A 1 175 ? 6.407 -7.228 -15.540 1.00 82.69 175 MET A O 1
ATOM 1327 N N . PHE A 1 176 ? 5.496 -9.276 -15.661 1.00 84.94 176 PHE A N 1
ATOM 1328 C CA . PHE A 1 176 ? 5.410 -9.462 -14.214 1.00 84.94 176 PHE A CA 1
ATOM 1329 C C . PHE A 1 176 ? 6.785 -9.359 -13.519 1.00 84.94 176 PHE A C 1
ATOM 1331 O O . PHE A 1 176 ? 6.888 -8.590 -12.559 1.00 84.94 176 PHE A O 1
ATOM 1338 N N . PRO A 1 177 ? 7.873 -9.980 -14.031 1.00 87.06 177 PRO A N 1
ATOM 1339 C CA . PRO A 1 177 ? 9.210 -9.818 -13.455 1.00 87.06 177 PRO A CA 1
ATOM 1340 C C . PRO A 1 177 ? 9.707 -8.368 -13.445 1.00 87.06 177 PRO A C 1
ATOM 1342 O O . PRO A 1 177 ? 10.334 -7.937 -12.478 1.00 87.06 177 PRO A O 1
ATOM 1345 N N . ALA A 1 178 ? 9.386 -7.583 -14.480 1.00 88.12 178 ALA A N 1
ATOM 1346 C CA . ALA A 1 178 ? 9.748 -6.168 -14.537 1.00 88.12 178 ALA A CA 1
ATOM 1347 C C . ALA A 1 178 ? 9.053 -5.361 -13.428 1.00 88.12 178 ALA A C 1
ATOM 1349 O O . ALA A 1 178 ? 9.679 -4.509 -12.798 1.00 88.12 178 ALA A O 1
ATOM 1350 N N . VAL A 1 179 ? 7.777 -5.650 -13.143 1.00 88.81 179 VAL A N 1
ATOM 1351 C CA . VAL A 1 179 ? 7.040 -4.995 -12.051 1.00 88.81 179 VAL A CA 1
ATOM 1352 C C . VAL A 1 179 ? 7.613 -5.377 -10.688 1.00 88.81 179 VAL A C 1
ATOM 1354 O O . VAL A 1 179 ? 7.796 -4.499 -9.844 1.00 88.81 179 VAL A O 1
ATOM 1357 N N . VAL A 1 180 ? 7.938 -6.655 -10.483 1.00 88.75 180 VAL A N 1
ATOM 1358 C CA . VAL A 1 180 ? 8.575 -7.131 -9.245 1.00 88.75 180 VAL A CA 1
ATOM 1359 C C . VAL A 1 180 ? 9.916 -6.426 -9.025 1.00 88.75 180 VAL A C 1
ATOM 1361 O O . VAL A 1 180 ? 10.165 -5.919 -7.931 1.00 88.75 180 VAL A O 1
ATOM 1364 N N . LEU A 1 181 ? 10.735 -6.301 -10.075 1.00 89.12 181 LEU A N 1
ATOM 1365 C CA . LEU A 1 181 ? 12.012 -5.587 -10.025 1.00 89.12 181 LEU A CA 1
ATOM 1366 C C . LEU A 1 181 ? 11.817 -4.116 -9.638 1.00 89.12 181 LEU A C 1
ATOM 1368 O O . LEU A 1 181 ? 12.500 -3.629 -8.741 1.00 89.12 181 LEU A O 1
ATOM 1372 N N . VAL A 1 182 ? 10.849 -3.422 -10.244 1.00 91.38 182 VAL A N 1
ATOM 1373 C CA . VAL A 1 182 ? 10.526 -2.026 -9.898 1.00 91.38 182 VAL A CA 1
ATOM 1374 C C . VAL A 1 182 ? 10.140 -1.900 -8.425 1.00 91.38 182 VAL A C 1
ATOM 1376 O O . VAL A 1 182 ? 10.591 -0.973 -7.752 1.00 91.38 182 VAL A O 1
ATOM 1379 N N . VAL A 1 183 ? 9.320 -2.818 -7.902 1.00 91.44 183 VAL A N 1
ATOM 1380 C CA . VAL A 1 183 ? 8.937 -2.808 -6.483 1.00 91.44 183 VAL A CA 1
ATO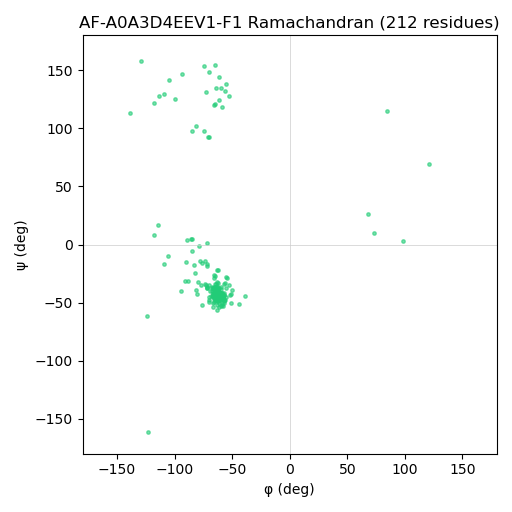M 1381 C C . VAL A 1 183 ? 10.175 -2.973 -5.605 1.00 91.44 183 VAL A C 1
ATOM 1383 O O . VAL A 1 183 ? 10.449 -2.081 -4.813 1.00 91.44 183 VAL A O 1
ATOM 1386 N N . ILE A 1 184 ? 10.984 -4.014 -5.818 1.00 89.62 184 ILE A N 1
ATOM 1387 C CA . ILE A 1 184 ? 12.200 -4.268 -5.025 1.00 89.62 184 ILE A CA 1
ATOM 1388 C C . ILE A 1 184 ? 13.158 -3.069 -5.068 1.00 89.62 184 ILE A C 1
ATOM 1390 O O . ILE A 1 184 ? 13.598 -2.582 -4.026 1.00 89.62 184 ILE A O 1
ATOM 1394 N N . VAL A 1 185 ? 13.465 -2.567 -6.266 1.00 91.81 185 VAL A N 1
ATOM 1395 C CA . VAL A 1 185 ? 14.425 -1.472 -6.450 1.00 91.81 185 VAL A CA 1
ATOM 1396 C C . VAL A 1 185 ? 13.923 -0.188 -5.795 1.00 91.81 185 VAL A C 1
ATOM 1398 O O . VAL A 1 185 ? 14.680 0.460 -5.075 1.00 91.81 185 VAL A O 1
ATOM 1401 N N . THR A 1 186 ? 12.650 0.174 -5.980 1.00 92.88 186 THR A N 1
ATOM 1402 C CA . THR A 1 186 ? 12.097 1.373 -5.330 1.00 92.88 186 THR A CA 1
ATOM 1403 C C . THR A 1 186 ? 12.090 1.242 -3.809 1.00 92.88 186 THR A C 1
ATOM 1405 O O . THR A 1 186 ? 12.501 2.186 -3.139 1.00 92.88 186 THR A O 1
ATOM 1408 N N . THR A 1 187 ? 11.728 0.080 -3.250 1.00 91.31 187 THR A N 1
ATOM 1409 C CA . THR A 1 187 ? 11.763 -0.155 -1.796 1.00 91.31 187 THR A CA 1
ATOM 1410 C C . THR A 1 187 ? 13.176 -0.019 -1.219 1.00 91.31 187 THR A C 1
ATOM 1412 O O . THR A 1 187 ? 13.340 0.593 -0.164 1.00 91.31 187 THR A O 1
ATOM 1415 N N . LEU A 1 188 ? 14.200 -0.545 -1.900 1.00 91.75 188 LEU A N 1
ATOM 1416 C CA . LEU A 1 188 ? 15.593 -0.476 -1.436 1.00 91.75 188 LEU A CA 1
ATOM 1417 C C . LEU A 1 188 ? 16.208 0.924 -1.587 1.00 91.75 188 LEU A C 1
ATOM 1419 O O . LEU A 1 188 ? 17.007 1.342 -0.748 1.00 91.75 188 LEU A O 1
ATOM 1423 N N . ILE A 1 189 ? 15.835 1.667 -2.633 1.00 92.19 189 ILE A N 1
ATOM 1424 C CA . ILE A 1 189 ? 16.368 3.009 -2.902 1.00 92.19 189 ILE A CA 1
ATOM 1425 C C . ILE A 1 189 ? 15.742 4.069 -1.979 1.00 92.19 189 ILE A C 1
ATOM 1427 O O . ILE A 1 189 ? 16.440 4.998 -1.566 1.00 92.19 189 ILE A O 1
ATOM 1431 N N . THR A 1 190 ? 14.462 3.949 -1.610 1.00 92.94 190 THR A N 1
ATOM 1432 C CA . THR A 1 190 ? 13.764 4.935 -0.760 1.00 92.94 190 THR A CA 1
ATOM 1433 C C . THR A 1 190 ? 14.495 5.311 0.538 1.00 92.94 190 THR A C 1
ATOM 1435 O O . THR A 1 190 ? 14.664 6.510 0.760 1.00 92.94 190 THR A O 1
ATOM 1438 N N . PRO A 1 191 ? 14.972 4.386 1.399 1.00 91.31 191 PRO A N 1
ATOM 1439 C CA . PRO A 1 191 ? 15.678 4.774 2.624 1.00 91.31 191 PRO A CA 1
ATOM 1440 C C . PRO A 1 191 ? 16.992 5.520 2.342 1.00 91.31 191 PRO A C 1
ATOM 1442 O O . PRO A 1 191 ? 17.340 6.448 3.073 1.00 91.31 191 PRO A O 1
ATOM 1445 N N . LEU A 1 192 ? 17.702 5.169 1.262 1.00 91.94 192 LEU A N 1
ATOM 1446 C CA . LEU A 1 192 ? 18.922 5.869 0.843 1.00 91.94 192 LEU A CA 1
ATOM 1447 C C . LEU A 1 192 ? 18.608 7.300 0.393 1.00 91.94 192 LEU A C 1
ATOM 1449 O O . LEU A 1 192 ? 19.286 8.243 0.802 1.00 91.94 192 LEU A O 1
ATOM 1453 N N . LEU A 1 193 ? 17.546 7.467 -0.398 1.00 89.44 193 LEU A N 1
ATOM 1454 C CA . LEU A 1 193 ? 17.064 8.772 -0.843 1.00 89.44 193 LEU A CA 1
ATOM 1455 C C . LEU A 1 193 ? 16.585 9.638 0.325 1.00 89.44 193 LEU A C 1
ATOM 1457 O O . LEU A 1 193 ? 16.949 10.810 0.399 1.00 89.44 193 LEU A O 1
ATOM 1461 N N . LEU A 1 194 ? 15.819 9.071 1.259 1.00 90.50 194 LEU A N 1
ATOM 1462 C CA . LEU A 1 194 ? 15.336 9.779 2.445 1.00 90.50 194 LEU A CA 1
ATOM 1463 C C . LEU A 1 194 ? 16.482 10.238 3.346 1.00 90.50 194 LEU A C 1
ATOM 1465 O O . LEU A 1 194 ? 16.464 11.372 3.817 1.00 90.50 194 LEU A O 1
ATOM 1469 N N . LYS A 1 195 ? 17.520 9.413 3.528 1.00 88.44 195 LYS A N 1
ATOM 1470 C CA . LYS A 1 195 ? 18.709 9.797 4.304 1.00 88.44 195 LYS A CA 1
ATOM 1471 C C . LYS A 1 195 ? 19.384 11.058 3.751 1.00 88.44 195 LYS A C 1
ATOM 1473 O O . LYS A 1 195 ? 19.908 11.864 4.517 1.00 88.44 195 LYS A O 1
ATOM 1478 N N . VAL A 1 196 ? 19.362 11.246 2.432 1.00 87.12 196 VAL A N 1
ATOM 1479 C CA . VAL A 1 196 ? 19.883 12.455 1.773 1.00 87.12 196 VAL A CA 1
ATOM 1480 C C . VAL A 1 196 ? 18.864 13.599 1.834 1.00 87.12 196 VAL A C 1
ATOM 1482 O O . VAL A 1 196 ? 19.224 14.738 2.140 1.00 87.12 196 VAL A O 1
ATOM 1485 N N . GLY A 1 197 ? 17.590 13.295 1.589 1.00 84.38 197 GLY A N 1
ATOM 1486 C CA . GLY A 1 197 ? 16.487 14.253 1.547 1.00 84.38 197 GLY A CA 1
ATOM 1487 C C . GLY A 1 197 ? 16.059 14.816 2.901 1.00 84.38 197 GLY A C 1
ATOM 1488 O O . GLY A 1 197 ? 15.386 15.836 2.917 1.00 84.38 197 GLY A O 1
ATOM 1489 N N . MET A 1 198 ? 16.441 14.200 4.020 1.00 86.38 198 MET A N 1
ATOM 1490 C CA . MET A 1 198 ? 16.127 14.661 5.384 1.00 86.38 198 MET A CA 1
ATOM 1491 C C . MET A 1 198 ? 17.374 15.089 6.169 1.00 86.38 198 MET A C 1
ATOM 1493 O O . MET A 1 198 ? 17.346 15.206 7.390 1.00 86.38 198 MET A O 1
ATOM 1497 N N . LYS A 1 199 ? 18.499 15.326 5.486 1.00 84.44 199 LYS A N 1
ATOM 1498 C CA . LYS A 1 199 ? 19.754 15.731 6.136 1.00 84.44 199 LYS A CA 1
ATOM 1499 C C . LYS A 1 199 ? 19.670 17.117 6.795 1.00 84.44 199 LYS A C 1
ATOM 1501 O O . LYS A 1 199 ? 20.424 17.397 7.723 1.00 84.44 199 LYS A O 1
ATOM 1506 N N . ARG A 1 200 ? 18.796 18.000 6.304 1.00 83.00 200 ARG A N 1
ATOM 1507 C CA . ARG A 1 200 ? 18.599 19.355 6.833 1.00 83.00 200 ARG A CA 1
ATOM 1508 C C . ARG A 1 200 ? 17.368 19.388 7.733 1.00 83.00 200 ARG A C 1
ATOM 1510 O O . ARG A 1 200 ? 16.268 19.080 7.283 1.00 83.00 200 ARG A O 1
ATOM 1517 N N . GLN A 1 201 ? 17.560 19.844 8.965 1.00 77.56 201 GLN A N 1
ATOM 1518 C CA . GLN A 1 201 ? 16.460 20.142 9.875 1.00 77.56 201 GLN A CA 1
ATOM 1519 C C . GLN A 1 201 ? 15.747 21.425 9.427 1.00 77.56 201 GLN A C 1
ATOM 1521 O O . GLN A 1 201 ? 16.379 22.444 9.123 1.00 77.56 201 GLN A O 1
ATOM 1526 N N . THR A 1 202 ? 14.429 21.361 9.349 1.00 77.69 202 THR A N 1
ATOM 1527 C CA . THR A 1 202 ? 13.510 22.453 9.040 1.00 77.69 202 THR A CA 1
ATOM 1528 C C . THR A 1 202 ? 12.416 22.474 10.111 1.00 77.69 202 THR A C 1
ATOM 1530 O O . THR A 1 202 ? 12.166 21.454 10.756 1.00 77.69 202 THR A O 1
ATOM 1533 N N . PRO A 1 203 ? 11.725 23.609 10.314 1.00 70.81 203 PRO A N 1
ATOM 1534 C CA . PRO A 1 203 ? 10.607 23.673 11.258 1.00 70.81 203 PRO A CA 1
ATOM 1535 C C . PRO A 1 203 ? 9.515 22.629 10.982 1.00 70.81 203 PRO A C 1
ATOM 1537 O O . PRO A 1 203 ? 8.851 22.192 11.910 1.00 70.81 203 PRO A O 1
ATOM 1540 N N . ASP A 1 204 ? 9.365 22.211 9.721 1.00 73.62 204 ASP A N 1
ATOM 1541 C CA . ASP A 1 204 ? 8.328 21.273 9.285 1.00 73.62 204 ASP A CA 1
ATOM 1542 C C . ASP A 1 204 ? 8.724 19.802 9.526 1.00 73.62 204 ASP A C 1
ATOM 1544 O O . ASP A 1 204 ? 7.860 18.927 9.516 1.00 73.62 204 ASP A O 1
ATOM 1548 N N . ASN A 1 205 ? 10.016 19.508 9.739 1.00 73.81 205 ASN A N 1
ATOM 1549 C CA . ASN A 1 205 ? 10.537 18.149 9.936 1.00 73.81 205 ASN A CA 1
ATOM 1550 C C . ASN A 1 205 ? 11.201 17.920 11.309 1.00 73.81 205 ASN A C 1
ATOM 1552 O O . ASN A 1 205 ? 11.792 16.863 11.538 1.00 73.81 205 ASN A O 1
ATOM 1556 N N . THR A 1 206 ? 11.093 18.895 12.218 1.00 76.44 206 THR A N 1
ATOM 1557 C CA . THR A 1 206 ? 11.623 18.823 13.585 1.00 76.44 206 THR A CA 1
ATOM 1558 C C . THR A 1 206 ? 10.461 18.819 14.574 1.00 76.44 206 THR A C 1
ATOM 1560 O O . THR A 1 206 ? 9.601 19.694 14.515 1.00 76.44 206 THR A O 1
ATOM 1563 N N . GLU A 1 207 ? 10.421 17.849 15.490 1.00 72.38 207 GLU A N 1
ATOM 1564 C CA . GLU A 1 207 ? 9.427 17.864 16.567 1.00 72.38 207 GLU A CA 1
ATOM 1565 C C . GLU A 1 207 ? 9.664 19.082 17.478 1.00 72.38 207 GLU A C 1
ATOM 156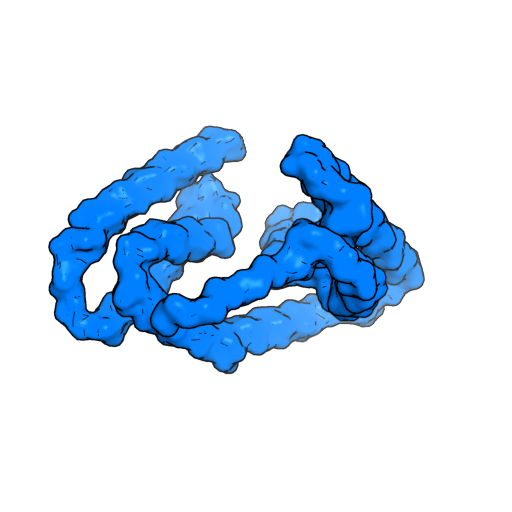7 O O . GLU A 1 207 ? 10.813 19.358 17.846 1.00 72.38 207 GLU A O 1
ATOM 1572 N N . PRO A 1 208 ? 8.613 19.835 17.850 1.00 71.81 208 PRO A N 1
ATOM 1573 C CA . PRO A 1 208 ? 8.759 20.904 18.823 1.00 71.81 208 PRO A CA 1
ATOM 1574 C C . PRO A 1 208 ? 9.226 20.320 20.166 1.00 71.81 208 PRO A C 1
ATOM 1576 O O . PRO A 1 208 ? 8.819 19.213 20.529 1.00 71.81 208 PRO A O 1
ATOM 1579 N N . PRO A 1 209 ? 10.076 21.041 20.918 1.00 73.19 209 PRO A N 1
ATOM 1580 C CA . PRO A 1 209 ? 10.554 20.566 22.208 1.00 73.19 209 PRO A CA 1
ATOM 1581 C C . PRO A 1 209 ? 9.369 20.266 23.131 1.00 73.19 209 PRO A C 1
ATOM 1583 O O . PRO A 1 209 ? 8.443 21.073 23.249 1.00 73.19 209 PRO A O 1
ATOM 1586 N N . LEU A 1 210 ? 9.397 19.090 23.768 1.00 76.06 210 LEU A N 1
ATOM 1587 C CA . LEU A 1 210 ? 8.380 18.692 24.738 1.00 76.06 210 LEU A CA 1
ATOM 1588 C C . LEU A 1 210 ? 8.280 19.761 25.838 1.00 76.06 210 LEU A C 1
ATOM 1590 O O . LEU A 1 210 ? 9.319 20.248 26.297 1.00 76.06 210 LEU A O 1
ATOM 1594 N N . PRO A 1 211 ? 7.066 20.129 26.283 1.00 73.44 211 PRO A N 1
ATOM 1595 C CA . PRO A 1 211 ? 6.915 21.040 27.405 1.00 73.44 211 PRO A CA 1
ATOM 1596 C C . PRO A 1 211 ? 7.611 20.437 28.628 1.00 73.44 211 PRO A C 1
ATOM 1598 O O . PRO A 1 211 ? 7.281 19.342 29.084 1.00 73.44 211 PRO A O 1
ATOM 1601 N N . VAL A 1 212 ? 8.618 21.145 29.134 1.00 69.06 212 VAL A N 1
ATOM 1602 C CA . VAL A 1 212 ? 9.355 20.755 30.334 1.00 69.06 212 VAL A CA 1
ATOM 1603 C C . VAL A 1 212 ? 8.452 21.041 31.536 1.00 69.06 212 VAL A C 1
ATOM 1605 O O . VAL A 1 212 ? 8.368 22.182 31.980 1.00 69.06 212 VAL A O 1
ATOM 1608 N N . GLY A 1 213 ? 7.757 20.013 32.034 1.00 69.69 213 GLY A N 1
ATOM 1609 C CA . GLY A 1 213 ? 7.035 20.052 33.314 1.00 69.69 2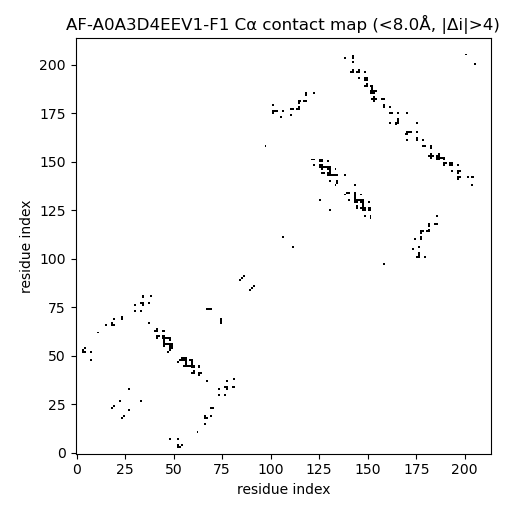13 GLY A CA 1
ATOM 1610 C C . GLY A 1 213 ? 5.526 19.791 33.247 1.00 69.69 213 GLY A C 1
ATOM 1611 O O . GLY A 1 213 ? 4.744 20.694 33.535 1.00 69.69 213 GLY A O 1
ATOM 1612 N N . ALA A 1 214 ? 5.125 18.553 32.944 1.00 46.38 214 ALA A N 1
ATOM 1613 C CA . ALA A 1 214 ? 3.791 18.028 33.255 1.00 46.38 214 ALA A CA 1
ATOM 1614 C C . ALA A 1 214 ? 3.914 16.773 34.125 1.00 46.38 214 ALA A C 1
ATOM 1616 O O . ALA A 1 214 ? 4.796 15.941 33.807 1.00 46.38 214 ALA A O 1
#

Nearest PDB structures (foldseek):
  5bz2-assembly1_A-2  TM=8.216E-01  e=4.767E-05  Thermus thermophilus
  4bwz-assembly1_A  TM=6.807E-01  e=2.375E-05  Thermus thermophilus
  7p1i-assembly1_B  TM=6.862E-01  e=7.340E-02  Bison bison